Protein AF-A0A0P9EX36-F1 (afdb_monomer)

Secondary structure (DSSP, 8-state):
-HHHHHHHHHHHHHHTT-HHHHHHHHHHHHHHHHHTT-HHHHHHHHHHHHHHHHHTT-HHHHHHHHHHHHHHHHHHT-HHHHHHHHHHHHHHHTTT-HHHHHHHHHHHHHHHHHHT-PPPHHHHHHHHHHHHHHHHHTTT-HHHHHHHHHHS-HHHHHHHTT---PPPSSPPPP-PPPP-GGG--HHHHHHHHHH-GGGGSEEETTTTEEHHHHHHHHHSSS---SHHHHHHHH-TT-STTTTTTTHHHHHHHHHHHHTS-GGG-BSSSTT-BSS--

Solvent-accessible surface area (backbone atoms only — not comparable to full-atom values): 14692 Å² total; per-residue (Å²): 110,70,38,63,50,26,40,56,50,12,54,50,30,39,78,72,69,38,52,69,60,13,48,54,32,26,53,52,17,32,52,50,23,57,76,70,65,37,54,70,56,32,23,48,36,28,42,52,50,16,50,54,23,43,80,67,66,39,34,72,60,14,41,55,26,23,50,52,18,39,54,42,20,62,74,75,63,39,64,70,58,35,28,54,33,29,46,54,38,17,63,40,32,37,90,84,34,29,62,58,17,26,17,29,41,20,32,20,51,46,50,26,61,76,69,72,50,77,78,54,81,91,46,45,63,63,50,52,53,48,51,52,51,42,43,66,64,24,79,80,49,28,67,65,26,19,54,47,18,45,71,48,60,65,61,56,60,39,32,80,74,74,43,71,73,74,75,67,94,63,73,77,79,82,82,76,75,78,83,50,73,75,77,48,54,71,68,57,46,52,55,42,35,74,75,36,62,37,45,74,39,73,52,27,76,78,54,43,33,24,43,30,52,53,53,48,42,40,71,38,102,69,57,38,82,27,53,51,45,41,24,74,73,60,42,41,51,69,34,96,64,60,23,78,80,27,48,64,63,52,32,47,53,53,8,64,76,66,77,54,50,55,56,72,30,23,41,75,52,92,94,34,45,76,43,83,131

Organism: NCBI:txid186479

Nearest PDB structures (foldseek):
  7ep7-assembly1_A  TM=5.500E-01  e=2.239E-02  Mus musculus
  3sf4-assembly3_C  TM=5.445E-01  e=2.337E-02  Homo sapiens
  3ro2-assembly1_A  TM=4.486E-01  e=1.970E-02  Mus musculus
  4a1s-assembly1_B  TM=4.236E-01  e=3.733E-02  Drosophila melanogaster
  5a7d-assembly2_E  TM=4.382E-01  e=5.030E-02  Drosophila melanogaster

Mean predicted aligned error: 12.76 Å

Radius of gyration: 25.12 Å; Cα contacts (8 Å, |Δi|>4): 384; chains: 1; bounding box: 57×43×67 Å

pLDDT: mean 90.42, std 8.79, range [54.69, 97.81]

InterPro domains:
  IPR007419 BFD-like [2Fe-2S]-binding domain [PF04324] (202-256)
  IPR011990 Tetratricopeptide-like helical domain superfamily [G3DSA:1.25.40.10] (1-123)
  IPR011990 Tetratricopeptide-like helical domain superfamily [SSF48452] (2-117)
  IPR041854 BFD-like [2Fe-2S]-binding domain superfamily [G3DSA:1.10.10.1100] (191-265)
  IPR052745 Glycerol 3-phosphate Oxidase/Oxidoreductase [PTHR42720] (156-263)

Sequence (277 aa):
GAAYALDTLGMAAHKLGRRAQAREQLDEGLRLLRALGDQMGVALLLTDLATVAVDGGEWVRARQQFWEAIAVSTQVGDRRRIAFCLEGLARALLPEQCDAAAQLLGAAEALREAIGAPLPPSEQAAYAASVVQVRAGCAGKFDANWARGRAAPLRELLATQGLALVPRSTPLPGRTSAPRVATADADAIATLLARDPGYGQIVCQCSQV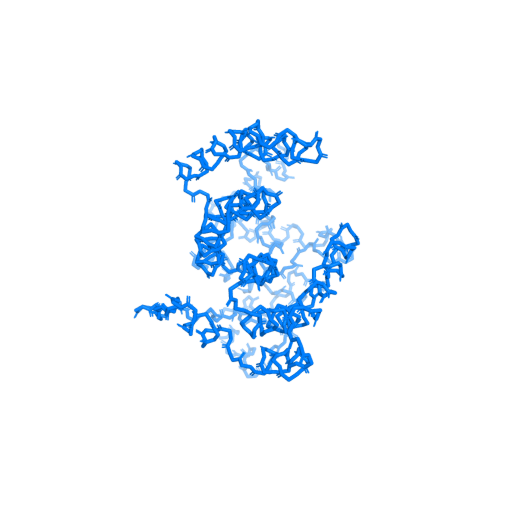SAGEVRAAMHGPVPARTLDALKRRLWTMAGPCQGSLCVAPLAQLLAEASGGSIAQVRKHVAGSEIIAG

Structure (mmCIF, N/CA/C/O backbone):
data_AF-A0A0P9EX36-F1
#
_entry.id   AF-A0A0P9EX36-F1
#
loop_
_atom_site.group_PDB
_atom_site.id
_atom_site.type_symbol
_atom_site.label_atom_id
_atom_site.label_alt_id
_atom_site.label_comp_id
_atom_site.label_asym_id
_atom_site.label_entity_id
_atom_site.label_seq_id
_atom_site.pdbx_PDB_ins_code
_atom_site.Cartn_x
_atom_site.Cartn_y
_atom_site.Cartn_z
_atom_site.occupancy
_atom_site.B_iso_or_equiv
_atom_site.auth_seq_id
_atom_site.auth_comp_id
_atom_site.auth_asym_id
_atom_site.auth_atom_id
_atom_site.pdbx_PDB_model_num
ATOM 1 N N . GLY A 1 1 ? 8.184 13.719 9.807 1.00 76.88 1 GLY A N 1
ATOM 2 C CA . GLY A 1 1 ? 8.294 15.084 9.257 1.00 76.88 1 GLY A CA 1
ATOM 3 C C . GLY A 1 1 ? 9.483 15.199 8.326 1.00 76.88 1 GLY A C 1
ATOM 4 O O . GLY A 1 1 ? 9.288 15.141 7.124 1.00 76.88 1 GLY A O 1
ATOM 5 N N . ALA A 1 2 ? 10.703 15.281 8.871 1.00 87.81 2 ALA A N 1
ATOM 6 C CA . A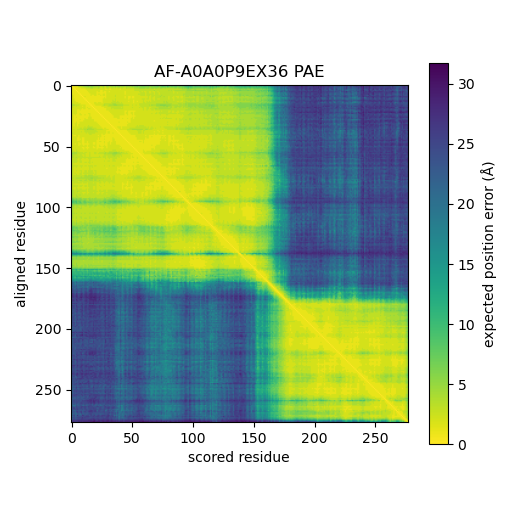LA A 1 2 ? 11.932 15.489 8.093 1.00 87.81 2 ALA A CA 1
ATOM 7 C C . ALA A 1 2 ? 12.155 14.473 6.953 1.00 87.81 2 ALA A C 1
ATOM 9 O O . ALA A 1 2 ? 12.437 14.878 5.833 1.00 87.81 2 ALA A O 1
ATOM 10 N N . ALA A 1 3 ? 11.949 13.174 7.194 1.00 92.06 3 ALA A N 1
ATOM 11 C CA . ALA A 1 3 ? 12.156 12.153 6.161 1.00 92.06 3 ALA A CA 1
ATOM 12 C C . ALA A 1 3 ? 11.214 12.280 4.945 1.00 92.06 3 ALA A C 1
ATOM 14 O O . ALA A 1 3 ? 11.650 12.123 3.814 1.00 92.06 3 ALA A O 1
ATOM 15 N N . TYR A 1 4 ? 9.944 12.637 5.160 1.00 90.94 4 TYR A N 1
ATOM 16 C CA . TYR A 1 4 ? 8.987 12.878 4.069 1.00 90.94 4 TYR A CA 1
ATOM 17 C C . TYR A 1 4 ? 9.258 14.205 3.334 1.00 90.94 4 TYR A C 1
ATOM 19 O O . TYR A 1 4 ? 8.928 14.357 2.160 1.00 90.94 4 TYR A O 1
ATOM 27 N N . ALA A 1 5 ? 9.885 15.176 4.004 1.00 94.56 5 ALA A N 1
ATOM 28 C CA . ALA A 1 5 ? 10.369 16.382 3.335 1.00 94.56 5 ALA A CA 1
ATOM 29 C C . ALA A 1 5 ? 11.567 16.065 2.425 1.00 94.56 5 ALA A C 1
ATOM 31 O O . ALA A 1 5 ? 11.632 16.567 1.305 1.00 94.56 5 ALA A O 1
ATOM 32 N N . LEU A 1 6 ? 12.479 15.200 2.881 1.00 96.25 6 LEU A N 1
ATOM 33 C CA . LEU A 1 6 ? 13.596 14.701 2.078 1.00 96.25 6 LEU A CA 1
ATOM 34 C C . LEU A 1 6 ? 13.123 13.913 0.856 1.00 96.25 6 LEU A C 1
ATOM 36 O O . LEU A 1 6 ? 13.681 14.103 -0.217 1.00 96.25 6 LEU A O 1
ATOM 40 N N . ASP A 1 7 ? 12.064 13.114 1.000 1.00 95.81 7 ASP A N 1
ATOM 41 C CA . ASP A 1 7 ? 11.392 12.451 -0.122 1.00 95.81 7 ASP A CA 1
ATOM 42 C C . ASP A 1 7 ? 10.949 13.451 -1.200 1.00 95.81 7 ASP A C 1
ATOM 44 O O . ASP A 1 7 ? 11.387 13.417 -2.351 1.00 95.81 7 ASP A O 1
ATOM 48 N N . THR A 1 8 ? 10.151 14.436 -0.780 1.00 95.62 8 THR A N 1
ATOM 49 C CA . THR A 1 8 ? 9.609 15.461 -1.679 1.00 95.62 8 THR A CA 1
ATOM 50 C C . THR A 1 8 ? 10.725 16.242 -2.382 1.00 95.62 8 THR A C 1
ATOM 52 O O . THR A 1 8 ? 10.658 16.481 -3.589 1.00 95.62 8 THR A O 1
ATOM 55 N N . LEU A 1 9 ? 11.772 16.628 -1.644 1.00 96.44 9 LEU A N 1
ATOM 56 C CA . LEU A 1 9 ? 12.933 17.324 -2.202 1.00 96.44 9 LEU A CA 1
ATOM 57 C C . LEU A 1 9 ? 13.724 16.436 -3.165 1.00 96.44 9 LEU A C 1
ATOM 59 O O . LEU A 1 9 ? 14.104 16.907 -4.238 1.00 96.44 9 LEU A O 1
ATOM 63 N N . GLY A 1 10 ? 13.916 15.164 -2.817 1.00 96.88 10 GLY A N 1
ATOM 64 C CA . GLY A 1 10 ? 14.614 14.190 -3.643 1.00 96.88 10 GLY A CA 1
ATOM 65 C C . GLY A 1 10 ? 13.917 13.987 -4.982 1.00 96.88 10 GLY A C 1
ATOM 66 O O . GLY A 1 10 ? 14.542 14.095 -6.039 1.00 96.88 10 GLY A O 1
ATOM 67 N N . MET A 1 11 ? 12.598 13.806 -4.967 1.00 95.69 11 MET A N 1
ATOM 68 C CA . MET A 1 11 ? 11.817 13.652 -6.193 1.00 95.69 11 MET A CA 1
ATOM 69 C C . MET A 1 11 ? 11.751 14.937 -7.023 1.00 95.69 11 MET A C 1
ATOM 71 O O . MET A 1 11 ? 11.817 14.874 -8.254 1.00 95.69 11 MET A O 1
ATOM 75 N N . ALA A 1 12 ? 11.721 16.113 -6.391 1.00 96.25 12 ALA A N 1
ATOM 76 C CA . ALA A 1 12 ? 11.858 17.381 -7.104 1.00 96.25 12 ALA A CA 1
ATOM 77 C C . ALA A 1 12 ? 13.239 17.512 -7.775 1.00 96.25 12 ALA A C 1
ATOM 79 O O . ALA A 1 12 ? 13.326 17.871 -8.952 1.00 96.25 12 ALA A O 1
ATOM 80 N N . ALA A 1 13 ? 14.319 17.165 -7.069 1.00 96.00 13 ALA A N 1
ATOM 81 C CA . ALA A 1 13 ? 15.673 17.150 -7.617 1.00 96.00 13 ALA A CA 1
ATOM 82 C C . ALA A 1 13 ? 15.791 16.172 -8.799 1.00 96.00 13 ALA A C 1
ATOM 84 O O . ALA A 1 13 ? 16.391 16.517 -9.820 1.00 96.00 13 ALA A O 1
ATOM 85 N N . HIS A 1 14 ? 15.156 14.998 -8.710 1.00 95.94 14 HIS A N 1
ATOM 86 C CA . HIS A 1 14 ? 15.103 14.018 -9.798 1.00 95.94 14 HIS A CA 1
ATOM 87 C C . HIS A 1 14 ? 14.427 14.583 -11.049 1.00 95.94 14 HIS A C 1
ATOM 89 O O . HIS A 1 14 ? 14.994 14.522 -12.140 1.00 95.94 14 HIS A O 1
ATOM 95 N N . LYS A 1 15 ? 13.258 15.219 -10.899 1.00 91.12 15 LYS A N 1
ATOM 96 C CA . LYS A 1 15 ? 12.548 15.865 -12.019 1.00 91.12 15 LYS A CA 1
ATOM 97 C C . LYS A 1 15 ? 13.357 16.992 -12.670 1.00 91.12 15 LYS A C 1
ATOM 99 O O . LYS A 1 15 ? 13.200 17.232 -13.861 1.00 91.12 15 LYS A O 1
ATOM 104 N N . LEU A 1 16 ? 14.248 17.638 -11.918 1.00 94.81 16 LEU A N 1
ATOM 105 C CA . LEU A 1 16 ? 15.196 18.641 -12.419 1.00 94.81 16 LEU A CA 1
ATOM 106 C C . LEU A 1 16 ? 16.484 18.033 -13.010 1.00 94.81 16 LEU A C 1
ATOM 108 O O . LEU A 1 16 ? 17.419 18.768 -13.326 1.00 94.81 16 LEU A O 1
ATOM 112 N N . GLY A 1 17 ? 16.576 16.705 -13.127 1.00 93.31 17 GLY A N 1
ATOM 113 C CA . GLY A 1 17 ? 17.743 15.991 -13.654 1.00 93.31 17 GLY A CA 1
ATOM 114 C C . GLY A 1 17 ? 18.911 15.861 -12.670 1.00 93.31 17 GLY A C 1
ATOM 115 O O . GLY A 1 17 ? 19.951 15.296 -13.013 1.00 93.31 17 GLY A O 1
ATOM 116 N N . ARG A 1 18 ? 18.759 16.326 -11.425 1.00 96.38 18 ARG A N 1
ATOM 117 C CA . ARG A 1 18 ? 19.794 16.296 -10.378 1.00 96.38 18 ARG A CA 1
ATOM 118 C C . ARG A 1 18 ? 19.793 14.950 -9.648 1.00 96.38 18 ARG A C 1
ATOM 120 O O . ARG A 1 18 ? 19.579 14.883 -8.440 1.00 96.38 18 ARG A O 1
ATOM 127 N N . ARG A 1 19 ? 20.042 13.861 -10.383 1.00 93.94 19 ARG A N 1
ATOM 128 C CA . ARG A 1 19 ? 19.938 12.476 -9.871 1.00 93.94 19 ARG A CA 1
ATOM 129 C C . ARG A 1 19 ? 20.810 12.197 -8.642 1.00 93.94 19 ARG A C 1
ATOM 131 O O . ARG A 1 19 ? 20.367 11.513 -7.728 1.00 93.94 19 ARG A O 1
ATOM 138 N N . ALA A 1 20 ? 22.035 12.727 -8.602 1.00 94.50 20 ALA A N 1
ATOM 139 C CA . ALA A 1 20 ? 22.940 12.516 -7.468 1.00 94.50 20 ALA A CA 1
ATOM 140 C C . ALA A 1 20 ? 22.381 13.128 -6.173 1.00 94.50 20 ALA A C 1
ATOM 142 O O . ALA A 1 20 ? 22.334 12.450 -5.150 1.00 94.50 20 ALA A O 1
ATOM 143 N N . GLN A 1 21 ? 21.885 14.366 -6.262 1.00 95.88 21 GLN A N 1
ATOM 144 C CA . GLN A 1 21 ? 21.229 15.059 -5.154 1.00 95.88 21 GLN A CA 1
ATOM 145 C C . GLN A 1 21 ? 19.947 14.334 -4.726 1.00 95.88 21 GLN A C 1
ATOM 147 O O . GLN A 1 21 ? 19.725 14.140 -3.535 1.00 95.88 21 GLN A O 1
ATOM 152 N N . ALA A 1 22 ? 19.131 13.897 -5.693 1.00 97.19 22 ALA A N 1
ATOM 153 C CA . ALA A 1 22 ? 17.918 13.132 -5.419 1.00 97.19 22 ALA A CA 1
ATOM 154 C C . ALA A 1 22 ? 18.225 11.881 -4.592 1.00 97.19 22 ALA A C 1
ATOM 156 O O . ALA A 1 22 ? 17.622 11.653 -3.549 1.00 97.19 22 ALA A O 1
ATOM 157 N N . ARG A 1 23 ? 19.219 11.104 -5.027 1.00 96.06 23 ARG A N 1
ATOM 158 C CA . ARG A 1 23 ? 19.642 9.885 -4.343 1.00 96.06 23 ARG A CA 1
ATOM 159 C C . ARG A 1 23 ? 20.122 10.149 -2.919 1.00 96.06 23 ARG A C 1
ATOM 161 O O . ARG A 1 23 ? 19.701 9.440 -2.019 1.00 96.06 23 ARG A O 1
ATOM 168 N N . GLU A 1 24 ? 20.960 11.160 -2.712 1.00 96.69 24 GLU A N 1
ATOM 169 C CA . GLU A 1 24 ? 21.455 11.519 -1.378 1.00 96.69 24 GLU A CA 1
ATOM 170 C C . GLU A 1 24 ? 20.305 11.864 -0.419 1.00 96.69 24 GLU A C 1
ATOM 172 O O . GLU A 1 24 ? 20.237 11.336 0.691 1.00 96.69 24 GLU A O 1
ATOM 177 N N . GLN A 1 25 ? 19.359 12.692 -0.871 1.00 97.56 25 GLN A N 1
ATOM 178 C CA . GLN A 1 25 ? 18.196 13.089 -0.074 1.00 97.56 25 GLN A CA 1
ATOM 179 C C . GLN A 1 25 ? 17.288 11.896 0.247 1.00 97.56 25 GLN A C 1
ATOM 181 O O . GLN A 1 25 ? 16.851 11.737 1.389 1.00 97.56 25 GLN A O 1
ATOM 186 N N . LEU A 1 26 ? 17.035 11.030 -0.735 1.00 97.31 26 LEU A N 1
ATOM 187 C CA . LEU A 1 26 ? 16.207 9.841 -0.553 1.00 97.31 26 LEU A CA 1
ATOM 188 C C . LEU A 1 26 ? 16.886 8.790 0.346 1.00 97.31 26 LEU A C 1
ATOM 190 O O . LEU A 1 26 ? 16.219 8.214 1.203 1.00 97.31 26 LEU A O 1
ATOM 194 N N . ASP A 1 27 ? 18.200 8.569 0.214 1.00 96.88 27 ASP A N 1
ATOM 195 C CA . ASP A 1 27 ? 18.970 7.655 1.073 1.00 96.88 27 ASP A CA 1
ATOM 196 C C . ASP A 1 27 ? 19.002 8.158 2.535 1.00 96.88 27 ASP A C 1
ATOM 198 O O . ASP A 1 27 ? 18.864 7.365 3.473 1.00 96.88 27 ASP A O 1
ATOM 202 N N . GLU A 1 28 ? 19.115 9.476 2.750 1.00 97.06 28 GLU A N 1
ATOM 203 C CA . GLU A 1 28 ? 18.975 10.104 4.073 1.00 97.06 28 GLU A CA 1
ATOM 204 C C . GLU A 1 28 ? 17.579 9.864 4.664 1.00 97.06 28 GLU A C 1
ATOM 206 O O . GLU A 1 28 ? 17.446 9.382 5.794 1.00 97.06 28 GLU A O 1
ATOM 211 N N . GLY A 1 29 ? 16.526 10.137 3.885 1.00 97.31 29 GLY A N 1
ATOM 212 C CA . GLY A 1 29 ? 15.139 9.919 4.300 1.00 97.31 29 GLY A CA 1
ATOM 213 C C . GLY A 1 29 ? 14.855 8.455 4.644 1.00 97.31 29 GLY A C 1
ATOM 214 O O . GLY A 1 29 ? 14.255 8.164 5.684 1.00 97.31 29 GLY A O 1
ATOM 215 N N . LEU A 1 30 ? 15.355 7.526 3.824 1.00 97.12 30 LEU A N 1
ATOM 216 C CA . LEU A 1 30 ? 15.244 6.087 4.047 1.00 97.12 30 LEU A CA 1
ATOM 217 C C . LEU A 1 30 ? 15.910 5.668 5.362 1.00 97.12 30 LEU A C 1
ATOM 219 O O . LEU A 1 30 ? 15.330 4.892 6.128 1.00 97.12 30 LEU A O 1
ATOM 223 N N . ARG A 1 31 ? 17.105 6.193 5.660 1.00 96.94 31 ARG A N 1
ATOM 224 C CA . ARG A 1 31 ? 17.819 5.890 6.909 1.00 96.94 31 ARG A CA 1
ATOM 225 C C . ARG A 1 31 ? 17.028 6.340 8.134 1.00 96.94 31 ARG A C 1
ATOM 227 O O . ARG A 1 31 ? 16.916 5.582 9.097 1.00 96.94 31 ARG A O 1
ATOM 234 N N . LEU A 1 32 ? 16.436 7.534 8.077 1.00 95.81 32 LEU A N 1
ATOM 235 C CA . LEU A 1 32 ? 15.597 8.064 9.152 1.00 95.81 32 LEU A CA 1
ATOM 236 C C . LEU A 1 32 ? 14.337 7.215 9.369 1.00 95.81 32 LEU A C 1
ATOM 238 O O . LEU A 1 32 ? 14.012 6.892 10.509 1.00 95.81 32 LEU A O 1
ATOM 242 N N . LEU A 1 33 ? 13.638 6.813 8.303 1.00 93.56 33 LEU A N 1
ATOM 243 C CA . LEU A 1 33 ? 12.419 6.002 8.440 1.00 93.56 33 LEU A CA 1
ATOM 244 C C . LEU A 1 33 ? 12.715 4.583 8.926 1.00 93.56 33 LEU A C 1
ATOM 246 O O . LEU A 1 33 ? 11.960 4.068 9.751 1.00 93.56 33 LEU A O 1
ATOM 250 N N . ARG A 1 34 ? 13.845 3.987 8.517 1.00 91.94 34 ARG A N 1
ATOM 251 C CA . ARG A 1 34 ? 14.322 2.719 9.094 1.00 91.94 34 ARG A CA 1
ATOM 252 C C . ARG A 1 34 ? 14.592 2.850 10.594 1.00 91.94 34 ARG A C 1
ATOM 254 O O . ARG A 1 34 ? 14.137 2.000 11.352 1.00 91.94 34 ARG A O 1
ATOM 261 N N . ALA A 1 35 ? 15.266 3.917 11.031 1.00 93.00 35 ALA A N 1
ATOM 262 C CA . ALA A 1 35 ? 15.542 4.159 12.451 1.00 93.00 35 ALA A CA 1
ATOM 263 C C . ALA A 1 35 ? 14.264 4.369 13.286 1.00 93.00 35 ALA A C 1
ATOM 265 O O . ALA A 1 35 ? 14.216 3.989 14.452 1.00 93.00 35 ALA A O 1
ATOM 266 N N . LEU A 1 36 ? 13.219 4.939 12.681 1.00 91.69 36 LEU A N 1
ATOM 267 C CA . LEU A 1 36 ? 11.910 5.142 13.309 1.00 91.69 36 LEU A CA 1
ATOM 268 C C . LEU A 1 36 ? 10.994 3.908 13.243 1.00 91.69 36 LEU A C 1
ATOM 270 O O . LEU A 1 36 ? 9.915 3.923 13.832 1.00 91.69 36 LEU A O 1
ATOM 274 N N . GLY A 1 37 ? 11.383 2.860 12.511 1.00 89.06 37 GLY A N 1
ATOM 275 C CA . GLY A 1 37 ? 10.544 1.685 12.277 1.00 89.06 37 GLY A CA 1
ATOM 276 C C . GLY A 1 37 ? 9.315 1.946 11.392 1.00 89.06 37 GLY A C 1
ATOM 277 O O . GLY A 1 37 ? 8.407 1.115 11.366 1.00 89.06 37 GLY A O 1
ATOM 278 N N . ASP A 1 38 ? 9.269 3.062 10.655 1.00 91.81 38 ASP A N 1
ATOM 279 C CA . ASP A 1 38 ? 8.156 3.409 9.763 1.00 91.81 38 ASP A CA 1
ATOM 280 C C . ASP A 1 38 ? 8.247 2.612 8.454 1.00 91.81 38 ASP A C 1
ATOM 282 O O . ASP A 1 38 ? 8.817 3.052 7.456 1.00 91.81 38 ASP A O 1
ATOM 286 N N . GLN A 1 39 ? 7.667 1.414 8.464 1.00 93.00 39 GLN A N 1
ATOM 287 C CA . GLN A 1 39 ? 7.683 0.503 7.317 1.00 93.00 39 GLN A CA 1
ATOM 288 C C . GLN A 1 39 ? 6.955 1.070 6.086 1.00 93.00 39 GLN A C 1
ATOM 290 O O . GLN A 1 39 ? 7.359 0.803 4.956 1.00 93.00 39 GLN A O 1
ATOM 295 N N . MET A 1 40 ? 5.906 1.877 6.283 1.00 92.81 40 MET A N 1
ATOM 296 C CA . MET A 1 40 ? 5.181 2.500 5.170 1.00 92.81 40 MET A CA 1
ATOM 297 C C . MET A 1 40 ? 6.073 3.522 4.458 1.00 92.81 40 MET A C 1
ATOM 299 O O . MET A 1 40 ? 6.180 3.518 3.231 1.00 92.81 40 MET A O 1
ATOM 303 N N . GLY A 1 41 ? 6.755 4.357 5.242 1.00 93.44 41 GLY A N 1
ATOM 304 C CA . GLY A 1 41 ? 7.728 5.320 4.748 1.00 93.44 41 GLY A CA 1
ATOM 305 C C . GLY A 1 41 ? 8.945 4.664 4.090 1.00 93.44 41 GLY A C 1
ATOM 306 O O . GLY A 1 41 ? 9.395 5.110 3.038 1.00 93.44 41 GLY A O 1
ATOM 307 N N . VAL A 1 42 ? 9.453 3.566 4.658 1.00 95.31 42 VAL A N 1
ATOM 308 C CA . VAL A 1 42 ? 10.552 2.784 4.063 1.00 95.31 42 VAL A CA 1
ATOM 309 C C . VAL A 1 42 ? 10.177 2.272 2.672 1.00 95.31 42 VAL A C 1
ATOM 311 O O . VAL A 1 42 ? 10.950 2.442 1.731 1.00 95.31 42 VAL A O 1
ATOM 314 N N . ALA A 1 43 ? 8.983 1.693 2.516 1.00 95.88 43 ALA A N 1
ATOM 315 C CA . ALA A 1 43 ? 8.522 1.214 1.217 1.00 95.88 43 ALA A CA 1
ATOM 316 C C . ALA A 1 43 ? 8.400 2.350 0.188 1.00 95.88 43 ALA A C 1
ATOM 318 O O . ALA A 1 43 ? 8.711 2.141 -0.986 1.00 95.88 43 ALA A O 1
ATOM 319 N N . LEU A 1 44 ? 7.978 3.545 0.620 1.00 95.94 44 LEU A N 1
ATOM 320 C CA . LEU A 1 44 ? 7.932 4.742 -0.221 1.00 95.94 44 LEU A CA 1
ATOM 321 C C . LEU A 1 44 ? 9.312 5.112 -0.758 1.00 95.94 44 LEU A C 1
ATOM 323 O O . LEU A 1 44 ? 9.513 5.017 -1.966 1.00 95.94 44 LEU A O 1
ATOM 327 N N . LEU A 1 45 ? 10.286 5.391 0.113 1.00 97.00 45 LEU A N 1
ATOM 328 C CA . LEU A 1 45 ? 11.607 5.809 -0.364 1.00 97.00 45 LEU A CA 1
ATOM 329 C C . LEU A 1 45 ? 12.323 4.752 -1.199 1.00 97.00 45 LEU A C 1
ATOM 331 O O . LEU A 1 45 ? 13.044 5.103 -2.128 1.00 97.00 45 LEU A O 1
ATOM 335 N N . LEU A 1 46 ? 12.137 3.466 -0.899 1.00 97.81 46 LEU A N 1
ATOM 336 C CA . LEU A 1 46 ? 12.698 2.401 -1.732 1.00 97.81 46 LEU A CA 1
ATOM 337 C C . LEU A 1 46 ? 12.126 2.434 -3.154 1.00 97.81 46 LEU A C 1
ATOM 339 O O . LEU A 1 46 ? 12.868 2.246 -4.116 1.00 97.81 46 LEU A O 1
ATOM 343 N N . THR A 1 47 ? 10.829 2.714 -3.288 1.00 96.88 47 THR A N 1
ATOM 344 C CA . THR A 1 47 ? 10.148 2.841 -4.584 1.00 96.88 47 THR A CA 1
ATOM 345 C C . THR A 1 47 ? 10.684 4.033 -5.384 1.00 96.88 47 THR A C 1
ATOM 347 O O . THR A 1 47 ? 10.948 3.923 -6.586 1.00 96.88 47 THR A O 1
ATOM 350 N N . ASP A 1 48 ? 10.883 5.168 -4.718 1.00 96.31 48 ASP A N 1
ATOM 351 C CA . ASP A 1 48 ? 11.365 6.396 -5.349 1.00 96.31 48 ASP A CA 1
ATOM 352 C C . ASP A 1 48 ? 12.846 6.298 -5.731 1.00 96.31 48 ASP A C 1
ATOM 354 O O . ASP A 1 48 ? 13.216 6.606 -6.865 1.00 96.31 48 ASP A O 1
ATOM 358 N N . LEU A 1 49 ? 13.687 5.738 -4.856 1.00 97.56 49 LEU A N 1
ATOM 359 C CA . LEU A 1 49 ? 15.078 5.407 -5.179 1.00 97.56 49 LEU A CA 1
ATOM 360 C C . LEU A 1 49 ? 15.180 4.460 -6.378 1.00 97.56 49 LEU A C 1
ATOM 362 O O . LEU A 1 49 ? 16.004 4.688 -7.264 1.00 97.56 49 LEU A O 1
ATOM 366 N N . ALA A 1 50 ? 14.328 3.432 -6.431 1.00 96.62 50 ALA A N 1
ATOM 367 C CA . ALA A 1 50 ? 14.292 2.502 -7.552 1.00 96.62 50 ALA A CA 1
ATOM 368 C C . ALA A 1 50 ? 13.907 3.208 -8.860 1.00 96.62 50 ALA A C 1
ATOM 370 O O . ALA A 1 50 ? 14.497 2.944 -9.907 1.00 96.62 50 ALA A O 1
ATOM 371 N N . THR A 1 51 ? 12.968 4.153 -8.801 1.00 94.56 51 THR A N 1
ATOM 372 C CA . THR A 1 51 ? 12.571 4.975 -9.953 1.00 94.56 51 THR A CA 1
ATOM 373 C C . THR A 1 51 ? 13.725 5.853 -10.442 1.00 94.56 51 THR A C 1
ATOM 375 O O . THR A 1 51 ? 14.005 5.888 -11.642 1.00 94.56 51 THR A O 1
ATOM 378 N N . VAL A 1 52 ? 14.452 6.502 -9.526 1.00 95.88 52 VAL A N 1
ATOM 379 C CA . VAL A 1 52 ? 15.667 7.270 -9.855 1.00 95.88 52 VAL A CA 1
ATOM 380 C C . VAL A 1 52 ? 16.727 6.369 -10.496 1.00 95.88 52 VAL A C 1
ATOM 382 O O . VAL A 1 52 ? 17.352 6.764 -11.482 1.00 95.88 52 VAL A O 1
ATOM 385 N N . ALA A 1 53 ? 16.905 5.150 -9.977 1.00 95.31 53 ALA A N 1
ATOM 386 C CA . ALA A 1 53 ? 17.848 4.168 -10.502 1.00 95.31 53 ALA A CA 1
ATOM 387 C C . ALA A 1 53 ? 17.472 3.696 -11.920 1.00 95.31 53 ALA A C 1
ATOM 389 O O . ALA A 1 53 ? 18.343 3.660 -12.789 1.00 95.31 53 ALA A O 1
ATOM 390 N N . VAL A 1 54 ? 16.190 3.414 -12.194 1.00 93.06 54 VAL A N 1
ATOM 391 C CA . VAL A 1 54 ? 15.683 3.098 -13.549 1.00 93.06 54 VAL A CA 1
ATOM 392 C C . VAL A 1 54 ? 16.010 4.223 -14.520 1.00 93.06 54 VAL A C 1
ATOM 394 O O . VAL A 1 54 ? 16.585 3.985 -15.579 1.00 93.06 54 VAL A O 1
ATOM 397 N N . ASP A 1 55 ? 15.692 5.461 -14.149 1.00 90.75 55 ASP A N 1
ATOM 398 C CA . ASP A 1 55 ? 15.916 6.619 -15.013 1.00 90.75 55 ASP A CA 1
ATOM 399 C C . ASP A 1 55 ? 17.411 6.964 -15.164 1.00 90.75 55 ASP A C 1
ATOM 401 O O . ASP A 1 55 ? 17.772 7.769 -16.026 1.00 90.75 55 ASP A O 1
ATOM 405 N N . GLY A 1 56 ? 18.280 6.397 -14.321 1.00 91.19 56 GLY A N 1
ATOM 406 C CA . GLY A 1 56 ? 19.741 6.459 -14.417 1.00 91.19 56 GLY A CA 1
ATOM 407 C C . GLY A 1 56 ? 20.382 5.259 -15.126 1.00 91.19 56 GLY A C 1
ATOM 408 O O . GLY A 1 56 ? 21.594 5.263 -15.318 1.00 91.19 56 GLY A O 1
ATOM 409 N N . GLY A 1 57 ? 19.603 4.242 -15.511 1.00 90.94 57 GLY A N 1
ATOM 410 C CA . GLY A 1 57 ? 20.108 2.997 -16.101 1.00 90.94 57 GLY A CA 1
ATOM 411 C C . GLY A 1 57 ? 20.782 2.044 -15.103 1.00 90.94 57 GLY A C 1
ATOM 412 O O . GLY A 1 57 ? 21.435 1.084 -15.506 1.00 90.94 57 GLY A O 1
ATOM 413 N N . GLU A 1 58 ? 20.627 2.271 -13.796 1.00 92.38 58 GLU A N 1
ATOM 414 C CA . GLU A 1 58 ? 21.156 1.418 -12.724 1.00 92.38 58 GLU A CA 1
ATOM 415 C C . GLU A 1 58 ? 20.241 0.188 -12.509 1.00 92.38 58 GLU A C 1
ATOM 417 O O . GLU A 1 58 ? 19.679 -0.015 -11.431 1.00 92.38 58 GLU A O 1
ATOM 422 N N . TRP A 1 59 ? 20.063 -0.649 -13.540 1.00 88.38 59 TRP A N 1
ATOM 423 C CA . TRP A 1 59 ? 19.044 -1.716 -13.584 1.00 88.38 59 TRP A CA 1
ATOM 424 C C . TRP A 1 59 ? 19.127 -2.718 -12.429 1.00 88.38 59 TRP A C 1
ATOM 426 O O . TRP A 1 59 ? 18.111 -3.091 -11.846 1.00 88.38 59 TRP A O 1
ATOM 436 N N . VAL A 1 60 ? 20.336 -3.158 -12.069 1.00 87.25 60 VAL A N 1
ATOM 437 C CA . VAL A 1 60 ? 20.552 -4.106 -10.960 1.00 87.25 60 VAL A CA 1
ATOM 438 C C . VAL A 1 60 ? 20.071 -3.506 -9.638 1.00 87.25 60 VAL A C 1
ATOM 440 O O . VAL A 1 60 ? 19.320 -4.148 -8.902 1.00 87.25 60 VAL A O 1
ATOM 443 N N . ARG A 1 61 ? 20.445 -2.250 -9.372 1.00 89.31 61 ARG A N 1
ATOM 444 C CA . ARG A 1 61 ? 20.053 -1.531 -8.159 1.00 89.31 61 ARG A CA 1
ATOM 445 C C . ARG A 1 61 ? 18.550 -1.271 -8.127 1.00 89.31 61 ARG A C 1
ATOM 447 O O . ARG A 1 61 ? 17.918 -1.543 -7.112 1.00 89.31 61 ARG A O 1
ATOM 454 N N . ALA A 1 62 ? 17.982 -0.813 -9.242 1.00 93.56 62 ALA A N 1
ATOM 455 C CA . ALA A 1 62 ? 16.549 -0.584 -9.378 1.00 93.56 62 ALA A CA 1
ATOM 456 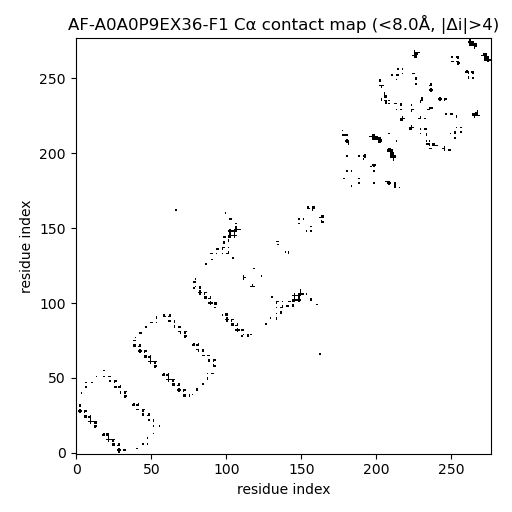C C . ALA A 1 62 ? 15.744 -1.845 -9.053 1.00 93.56 62 ALA A C 1
ATOM 458 O O . ALA A 1 62 ? 14.817 -1.794 -8.248 1.00 93.56 62 ALA A O 1
ATOM 459 N N . ARG A 1 63 ? 16.139 -2.994 -9.622 1.00 90.31 63 ARG A N 1
ATOM 460 C CA . ARG A 1 63 ? 15.517 -4.286 -9.310 1.00 90.31 63 ARG A CA 1
ATOM 461 C C . ARG A 1 63 ? 15.576 -4.569 -7.815 1.00 90.31 63 ARG A C 1
ATOM 463 O O . ARG A 1 63 ? 14.534 -4.795 -7.217 1.00 90.31 63 ARG A O 1
ATOM 470 N N . GLN A 1 64 ? 16.759 -4.507 -7.201 1.00 89.38 64 GLN A N 1
ATOM 471 C CA . GLN A 1 64 ? 16.925 -4.769 -5.766 1.00 89.38 64 GLN A CA 1
ATOM 472 C C . GLN A 1 64 ? 16.048 -3.857 -4.892 1.00 89.38 64 GLN A C 1
ATOM 474 O O . GLN A 1 64 ? 15.441 -4.321 -3.929 1.00 89.38 64 GLN A O 1
ATOM 479 N N . GLN A 1 65 ? 15.947 -2.575 -5.235 1.00 94.31 65 GLN A N 1
ATOM 480 C CA . GLN A 1 65 ? 15.151 -1.610 -4.479 1.00 94.31 65 GLN A CA 1
ATOM 481 C C . GLN A 1 65 ? 13.643 -1.828 -4.664 1.00 94.31 65 GLN A C 1
ATOM 483 O O . GLN A 1 65 ? 12.914 -1.824 -3.672 1.00 94.31 65 GLN A O 1
ATOM 488 N N . PHE A 1 66 ? 13.166 -2.112 -5.884 1.00 94.06 66 PHE A N 1
ATOM 489 C CA . PHE A 1 66 ? 11.771 -2.522 -6.098 1.00 94.06 66 PHE A CA 1
ATOM 490 C C . PHE A 1 66 ? 11.447 -3.826 -5.369 1.00 94.06 66 PHE A C 1
ATOM 492 O O . PHE A 1 66 ? 10.358 -3.966 -4.812 1.00 94.06 66 PHE A O 1
ATOM 499 N N . TRP A 1 67 ? 12.394 -4.765 -5.326 1.00 87.88 67 TRP A N 1
ATOM 500 C CA . TRP A 1 67 ? 12.237 -6.016 -4.595 1.00 87.88 67 TRP A CA 1
ATOM 501 C C . TRP A 1 67 ? 12.029 -5.795 -3.103 1.00 87.88 67 TRP A C 1
ATOM 503 O O . TRP A 1 67 ? 11.084 -6.330 -2.519 1.00 87.88 67 TRP A O 1
ATOM 513 N N . GLU A 1 68 ? 12.880 -4.974 -2.496 1.00 90.75 68 GLU A N 1
ATOM 514 C CA . GLU A 1 68 ? 12.749 -4.619 -1.089 1.00 90.75 68 GLU A CA 1
ATOM 515 C C . GLU A 1 68 ? 11.438 -3.853 -0.832 1.00 90.75 68 GLU A C 1
ATOM 517 O O . GLU A 1 68 ? 10.707 -4.171 0.108 1.00 90.75 68 GLU A O 1
ATOM 522 N N . ALA A 1 69 ? 11.070 -2.919 -1.717 1.00 95.06 69 ALA A N 1
ATOM 523 C CA . ALA A 1 69 ? 9.823 -2.165 -1.615 1.00 95.06 69 ALA A CA 1
ATOM 524 C C . ALA A 1 69 ? 8.579 -3.069 -1.668 1.00 95.06 69 ALA A C 1
ATOM 526 O O . ALA A 1 69 ? 7.663 -2.885 -0.864 1.00 95.06 69 ALA A O 1
ATOM 527 N N . ILE A 1 70 ? 8.536 -4.069 -2.558 1.00 92.56 70 ILE A N 1
ATOM 528 C CA . ILE A 1 70 ? 7.434 -5.045 -2.646 1.00 92.56 70 ILE A CA 1
ATOM 529 C C . ILE A 1 70 ? 7.352 -5.881 -1.368 1.00 92.56 70 ILE A C 1
ATOM 531 O O . ILE A 1 70 ? 6.252 -6.089 -0.845 1.00 92.56 70 ILE A O 1
ATOM 535 N N . ALA A 1 71 ? 8.492 -6.338 -0.842 1.00 87.06 71 ALA A N 1
ATOM 536 C CA . ALA A 1 71 ? 8.533 -7.126 0.385 1.00 87.06 71 ALA A CA 1
ATOM 537 C C . ALA A 1 71 ? 7.965 -6.336 1.575 1.00 87.06 71 ALA A C 1
ATOM 539 O O . ALA A 1 71 ? 7.062 -6.823 2.261 1.00 87.06 71 ALA A O 1
ATOM 540 N N . VAL A 1 72 ? 8.411 -5.091 1.770 1.00 89.38 72 VAL A N 1
ATOM 541 C CA . VAL A 1 72 ? 7.913 -4.218 2.846 1.00 89.38 72 VAL A CA 1
ATOM 542 C C . VAL A 1 72 ? 6.438 -3.861 2.625 1.00 89.38 72 VAL A C 1
ATOM 544 O O . VAL A 1 72 ? 5.627 -3.996 3.541 1.00 89.38 72 VAL A O 1
ATOM 547 N N . SER A 1 73 ? 6.045 -3.505 1.396 1.00 92.88 73 SER A N 1
ATOM 548 C CA . SER A 1 73 ? 4.647 -3.191 1.047 1.00 92.88 73 SER A CA 1
ATOM 549 C C . SER A 1 73 ? 3.706 -4.368 1.309 1.00 92.88 73 SER A C 1
ATOM 551 O O . SER A 1 73 ? 2.580 -4.178 1.766 1.00 92.88 73 SER A O 1
ATOM 553 N N . THR A 1 74 ? 4.174 -5.598 1.084 1.00 88.19 74 THR A N 1
ATOM 554 C CA . THR A 1 74 ? 3.424 -6.825 1.391 1.00 88.19 74 THR A CA 1
ATOM 555 C C . THR A 1 74 ? 3.231 -7.007 2.896 1.00 88.19 74 THR A C 1
ATOM 557 O O . THR A 1 74 ? 2.151 -7.412 3.330 1.00 88.19 74 THR A O 1
ATOM 560 N N . GLN A 1 75 ? 4.239 -6.677 3.710 1.00 86.75 75 GLN A N 1
ATOM 561 C CA . GLN A 1 75 ? 4.142 -6.761 5.170 1.00 86.75 75 GLN A CA 1
ATOM 562 C C . GLN A 1 75 ? 3.126 -5.762 5.739 1.00 86.75 75 GLN A C 1
ATOM 564 O O . GLN A 1 75 ? 2.327 -6.135 6.601 1.00 86.75 75 GLN A O 1
ATOM 569 N N . VAL A 1 76 ? 3.120 -4.523 5.232 1.00 87.75 76 VAL A N 1
ATOM 570 C CA . VAL A 1 76 ? 2.207 -3.456 5.691 1.00 87.75 76 VAL A CA 1
ATOM 571 C C . VAL A 1 76 ? 0.841 -3.459 4.994 1.00 87.75 76 VAL A C 1
ATOM 573 O O . VAL A 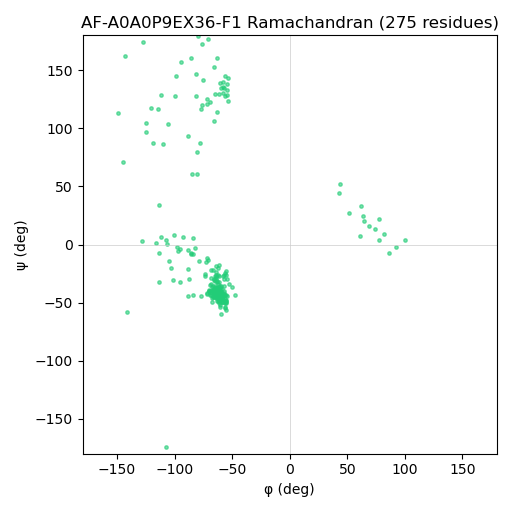1 76 ? -0.059 -2.734 5.410 1.00 87.75 76 VAL A O 1
ATOM 576 N N . GLY A 1 77 ? 0.661 -4.276 3.952 1.00 88.25 77 GLY A N 1
ATOM 577 C CA . GLY A 1 77 ? -0.589 -4.379 3.196 1.00 88.25 77 GLY A CA 1
ATOM 578 C C . GLY A 1 77 ? -0.837 -3.239 2.198 1.00 88.25 77 GLY A C 1
ATOM 579 O O . GLY A 1 77 ? -1.985 -3.018 1.808 1.00 88.25 77 GLY A O 1
ATOM 580 N N . ASP A 1 78 ? 0.202 -2.523 1.757 1.00 91.69 78 ASP A N 1
ATOM 581 C CA . ASP A 1 78 ? 0.088 -1.444 0.765 1.00 91.69 78 ASP A CA 1
ATOM 582 C C . ASP A 1 78 ? 0.007 -2.003 -0.665 1.00 91.69 78 ASP A C 1
ATOM 584 O O . ASP A 1 78 ? 0.971 -2.033 -1.431 1.00 91.69 78 ASP A O 1
ATOM 588 N N . ARG A 1 79 ? -1.191 -2.459 -1.041 1.00 93.19 79 ARG A N 1
ATOM 589 C CA . ARG A 1 79 ? -1.454 -3.040 -2.368 1.00 93.19 79 ARG A CA 1
ATOM 590 C C . ARG A 1 79 ? -1.288 -2.040 -3.516 1.00 93.19 79 ARG A C 1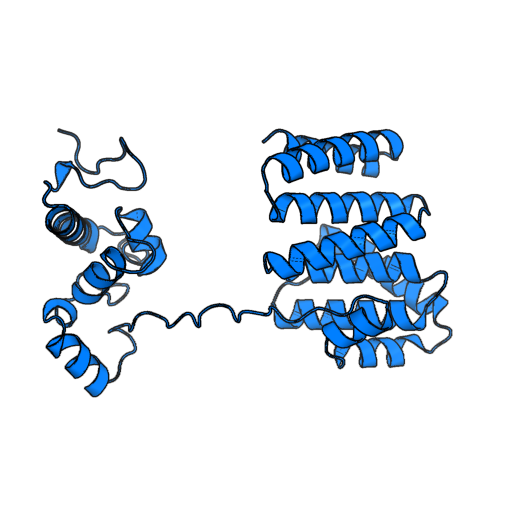
ATOM 592 O O . ARG A 1 79 ? -0.971 -2.460 -4.625 1.00 93.19 79 ARG A O 1
ATOM 599 N N . ARG A 1 80 ? -1.486 -0.738 -3.269 1.00 93.19 80 ARG A N 1
ATOM 600 C CA . ARG A 1 80 ? -1.306 0.304 -4.297 1.00 93.19 80 ARG A CA 1
ATOM 601 C C . ARG A 1 80 ? 0.166 0.455 -4.648 1.00 93.19 80 ARG A C 1
ATOM 603 O O . ARG A 1 80 ? 0.511 0.505 -5.824 1.00 93.19 80 ARG A O 1
ATOM 610 N N . ARG A 1 81 ? 1.030 0.466 -3.634 1.00 93.62 81 ARG A N 1
ATOM 611 C CA . ARG A 1 81 ? 2.477 0.538 -3.833 1.00 93.62 81 ARG A CA 1
ATOM 612 C C . ARG A 1 81 ? 3.047 -0.711 -4.482 1.00 93.62 81 ARG A C 1
ATOM 614 O O . ARG A 1 81 ? 3.918 -0.582 -5.333 1.00 93.62 81 ARG A O 1
ATOM 621 N N . ILE A 1 82 ? 2.517 -1.893 -4.157 1.00 94.00 82 ILE A N 1
ATOM 622 C CA . ILE A 1 82 ? 2.881 -3.129 -4.866 1.00 94.00 82 ILE A CA 1
ATOM 623 C C . ILE A 1 82 ? 2.628 -2.963 -6.368 1.00 94.00 82 ILE A C 1
ATOM 625 O O . ILE A 1 82 ? 3.547 -3.199 -7.141 1.00 94.00 82 ILE A O 1
ATOM 629 N N . ALA A 1 83 ? 1.443 -2.499 -6.784 1.00 94.25 83 ALA A N 1
ATOM 630 C CA . ALA A 1 83 ? 1.152 -2.279 -8.204 1.00 94.25 83 ALA A CA 1
ATOM 631 C C . ALA A 1 83 ? 2.165 -1.328 -8.863 1.00 94.25 83 ALA A C 1
ATOM 633 O O . ALA A 1 83 ? 2.736 -1.670 -9.893 1.00 94.25 83 ALA A O 1
ATOM 634 N N . PHE A 1 84 ? 2.468 -0.197 -8.222 1.00 93.88 84 PHE A N 1
ATOM 635 C CA . PHE A 1 84 ? 3.469 0.749 -8.722 1.00 93.88 84 PHE A CA 1
ATOM 636 C C . PHE A 1 84 ? 4.873 0.125 -8.843 1.00 93.88 84 PHE A C 1
ATOM 638 O O . PHE A 1 84 ? 5.569 0.314 -9.840 1.00 93.88 84 PHE A O 1
ATOM 645 N N . CYS A 1 85 ? 5.294 -0.672 -7.858 1.00 94.0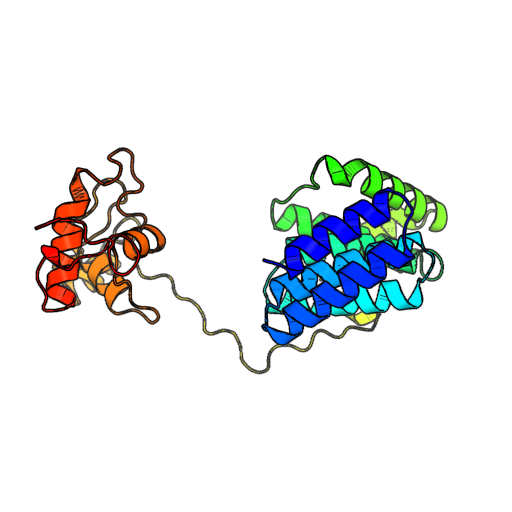6 85 CYS A N 1
ATOM 646 C CA . CYS A 1 85 ? 6.588 -1.353 -7.907 1.00 94.06 85 CYS A CA 1
ATOM 647 C C . CYS A 1 85 ? 6.659 -2.387 -9.036 1.00 94.06 85 CYS A C 1
ATOM 649 O O . CYS A 1 85 ? 7.714 -2.532 -9.642 1.00 94.06 85 CYS A O 1
ATOM 651 N N . LEU A 1 86 ? 5.565 -3.095 -9.340 1.00 94.00 86 LEU A N 1
ATOM 652 C CA . LEU A 1 86 ? 5.518 -4.040 -10.464 1.00 94.00 86 LEU A CA 1
ATOM 653 C C . LEU A 1 86 ? 5.702 -3.320 -11.805 1.00 94.00 86 LEU A C 1
ATOM 655 O O . LEU A 1 86 ? 6.431 -3.805 -12.668 1.00 94.00 86 LEU A O 1
ATOM 659 N N . GLU A 1 87 ? 5.101 -2.139 -11.956 1.00 93.56 87 GLU A N 1
ATOM 660 C CA . GLU A 1 87 ? 5.240 -1.290 -13.146 1.00 93.56 87 GLU A CA 1
ATOM 661 C C . GLU A 1 87 ? 6.686 -0.808 -13.317 1.00 93.56 87 GLU A C 1
ATOM 663 O O . GLU A 1 87 ? 7.263 -0.898 -14.404 1.00 93.56 87 GLU A O 1
ATOM 668 N N . GLY A 1 88 ? 7.305 -0.350 -12.227 1.00 92.38 88 GLY A N 1
ATOM 669 C CA . GLY A 1 88 ? 8.711 0.046 -12.209 1.00 92.38 88 GLY A CA 1
ATOM 670 C C . GLY A 1 88 ? 9.676 -1.119 -12.457 1.00 92.38 88 GLY A C 1
ATOM 671 O O . GLY A 1 88 ? 10.625 -0.988 -13.233 1.00 92.38 88 GLY A O 1
ATOM 672 N N . LEU A 1 89 ? 9.410 -2.285 -11.863 1.00 92.50 89 LEU A N 1
ATOM 673 C CA . LEU A 1 89 ? 10.218 -3.490 -12.035 1.00 92.50 89 LEU A CA 1
ATOM 674 C C . LEU A 1 89 ? 10.136 -4.027 -13.469 1.00 92.50 89 LEU A C 1
ATOM 676 O O . LEU A 1 89 ? 11.153 -4.460 -14.009 1.00 92.50 89 LEU A O 1
ATOM 680 N N . ALA A 1 90 ? 8.973 -3.927 -14.121 1.00 92.94 90 ALA A N 1
ATOM 681 C CA . ALA A 1 90 ? 8.829 -4.258 -15.536 1.00 92.94 90 ALA A CA 1
ATOM 682 C C . ALA A 1 90 ? 9.775 -3.427 -16.417 1.00 92.94 90 ALA A C 1
ATOM 684 O O . ALA A 1 90 ? 10.463 -3.978 -17.276 1.00 92.94 90 ALA A O 1
ATOM 685 N N . ARG A 1 91 ? 9.880 -2.114 -16.163 1.00 91.56 91 ARG A N 1
ATOM 686 C CA . ARG A 1 91 ? 10.840 -1.242 -16.867 1.00 91.56 91 ARG A CA 1
ATOM 687 C C . ARG A 1 91 ? 12.284 -1.670 -16.607 1.00 91.56 91 ARG A C 1
ATOM 689 O O . ARG A 1 91 ? 13.082 -1.701 -17.536 1.00 91.56 91 ARG A O 1
ATOM 696 N N . ALA A 1 92 ? 12.609 -2.014 -15.361 1.00 91.94 92 ALA A N 1
ATOM 697 C CA . ALA A 1 92 ? 13.957 -2.422 -14.973 1.00 91.94 92 ALA A CA 1
ATOM 698 C C . ALA A 1 92 ? 14.378 -3.784 -15.559 1.00 91.94 92 ALA A C 1
ATOM 700 O O . ALA A 1 92 ? 15.567 -4.017 -15.762 1.00 91.94 92 ALA A O 1
ATOM 701 N N . LEU A 1 93 ? 13.420 -4.681 -15.817 1.00 89.50 93 LEU A N 1
ATOM 702 C CA . LEU A 1 93 ? 13.662 -6.007 -16.396 1.00 89.50 93 LEU A CA 1
ATOM 703 C C . LEU A 1 93 ? 13.643 -6.023 -17.923 1.00 89.50 93 LEU A C 1
ATOM 705 O O . LEU A 1 93 ? 14.218 -6.937 -18.508 1.00 89.50 93 LEU A O 1
ATOM 709 N N . LEU A 1 94 ? 13.023 -5.032 -18.569 1.00 88.62 94 LEU A N 1
ATOM 710 C CA . LEU A 1 94 ? 12.871 -4.981 -20.024 1.00 88.62 94 LEU A CA 1
ATOM 711 C C . LEU A 1 94 ? 14.166 -5.269 -20.815 1.00 88.62 94 LEU A C 1
ATOM 713 O O . LEU A 1 94 ? 14.073 -6.033 -21.776 1.00 88.62 94 LEU A O 1
ATOM 717 N N . PRO A 1 95 ? 15.355 -4.739 -20.448 1.00 85.94 95 PRO A N 1
ATOM 718 C CA . PRO A 1 95 ? 16.578 -4.992 -21.216 1.00 85.94 95 PRO A CA 1
ATOM 719 C C . PRO A 1 95 ? 17.007 -6.466 -21.267 1.00 85.94 95 PRO A C 1
ATOM 721 O O . PRO A 1 95 ? 17.686 -6.866 -22.207 1.00 85.94 95 PRO A O 1
ATOM 724 N N . GLU A 1 96 ? 16.634 -7.266 -20.265 1.00 84.94 96 GLU A N 1
ATOM 725 C CA . GLU A 1 96 ? 17.089 -8.656 -20.109 1.00 84.94 96 GLU A CA 1
ATOM 726 C C . GLU A 1 96 ? 15.950 -9.675 -20.286 1.00 84.94 96 GLU A C 1
ATOM 728 O O . GLU A 1 96 ? 16.181 -10.800 -20.719 1.00 84.94 96 GLU A O 1
ATOM 733 N N . GLN A 1 97 ? 14.721 -9.313 -19.907 1.00 87.75 97 GLN A N 1
ATOM 734 C CA . GLN A 1 97 ? 13.605 -10.242 -19.709 1.00 87.75 97 GLN A CA 1
ATOM 735 C C . GLN A 1 97 ? 12.274 -9.604 -20.123 1.00 87.75 97 GLN A C 1
ATOM 737 O O . GLN A 1 97 ? 11.415 -9.288 -19.295 1.00 87.75 97 GLN A O 1
ATOM 742 N N . CYS A 1 98 ? 12.082 -9.422 -21.429 1.00 90.31 98 CYS A N 1
ATOM 743 C CA . CYS A 1 98 ? 10.878 -8.790 -21.968 1.00 90.31 98 CYS A CA 1
ATOM 744 C C . CYS A 1 98 ? 9.587 -9.569 -21.624 1.00 90.31 98 CYS A C 1
ATOM 746 O O . CYS A 1 98 ? 8.583 -8.959 -21.253 1.00 90.31 98 CYS A O 1
ATOM 748 N N . ASP A 1 99 ? 9.637 -10.907 -21.626 1.00 90.44 99 ASP A N 1
ATOM 749 C CA . ASP A 1 99 ? 8.507 -11.764 -21.245 1.00 90.44 99 ASP A CA 1
ATOM 750 C C . ASP A 1 99 ? 8.049 -11.494 -19.798 1.00 90.44 99 ASP A C 1
ATOM 752 O O . ASP A 1 99 ? 6.857 -11.303 -19.541 1.00 90.44 99 ASP A O 1
ATOM 756 N N . ALA A 1 100 ? 8.999 -11.411 -18.860 1.00 89.69 100 ALA A N 1
ATOM 757 C CA . ALA A 1 100 ? 8.722 -11.105 -17.457 1.00 89.69 100 ALA A CA 1
ATOM 758 C C . ALA A 1 100 ? 8.201 -9.673 -17.282 1.00 89.69 100 ALA A C 1
ATOM 760 O O . ALA A 1 100 ? 7.250 -9.449 -16.535 1.00 89.69 100 ALA A O 1
ATOM 761 N N . ALA A 1 101 ? 8.765 -8.705 -18.010 1.00 92.44 101 ALA A N 1
ATOM 762 C CA . ALA A 1 101 ? 8.299 -7.322 -17.980 1.00 92.44 101 ALA A CA 1
ATOM 763 C C . ALA A 1 101 ? 6.821 -7.203 -18.398 1.00 92.44 101 ALA A C 1
ATOM 765 O O . ALA A 1 101 ? 6.033 -6.558 -17.707 1.00 92.44 101 ALA A O 1
ATOM 766 N N . ALA A 1 102 ? 6.415 -7.873 -19.481 1.00 94.56 102 ALA A N 1
ATOM 767 C CA . ALA A 1 102 ? 5.021 -7.880 -19.924 1.00 94.56 102 ALA A CA 1
ATOM 768 C C . ALA A 1 102 ? 4.086 -8.571 -18.912 1.00 94.56 102 ALA A C 1
ATOM 770 O O . ALA A 1 102 ? 2.992 -8.070 -18.649 1.00 94.56 102 ALA A O 1
ATOM 771 N N . GLN A 1 103 ? 4.524 -9.672 -18.290 1.00 94.00 103 GLN A N 1
ATOM 772 C CA . GLN A 1 103 ? 3.763 -10.339 -17.224 1.00 94.00 103 GLN A CA 1
ATOM 773 C C . GLN A 1 103 ? 3.578 -9.439 -15.993 1.00 94.00 103 GLN A C 1
ATOM 775 O O . GLN A 1 103 ? 2.484 -9.373 -15.437 1.00 94.00 103 GLN A O 1
ATOM 780 N N . LEU A 1 104 ? 4.615 -8.708 -15.579 1.00 93.75 104 LEU A N 1
ATOM 781 C CA . LEU A 1 104 ? 4.530 -7.794 -14.438 1.00 93.75 104 LEU A CA 1
ATOM 782 C C . LEU A 1 104 ? 3.571 -6.627 -14.695 1.00 93.75 104 LEU A C 1
ATOM 784 O O . LEU A 1 104 ? 2.824 -6.259 -13.789 1.00 93.75 104 LEU A O 1
ATOM 788 N N . LEU A 1 105 ? 3.530 -6.085 -15.918 1.00 95.12 105 LEU A N 1
ATOM 789 C CA . LEU A 1 105 ? 2.552 -5.050 -16.270 1.00 95.12 105 LEU A CA 1
ATOM 790 C C . LEU A 1 105 ? 1.111 -5.583 -16.238 1.00 95.12 105 LEU A C 1
ATOM 792 O O . LEU A 1 105 ? 0.238 -4.923 -15.674 1.00 95.12 105 LEU A O 1
ATOM 796 N N . GLY A 1 106 ? 0.872 -6.793 -16.755 1.00 95.12 106 GLY A N 1
ATOM 797 C CA . GLY A 1 106 ? -0.437 -7.445 -16.650 1.00 95.12 106 GLY A CA 1
ATOM 798 C C . GLY A 1 106 ? -0.851 -7.711 -15.197 1.00 95.12 106 GLY A C 1
ATOM 799 O O . GLY A 1 106 ? -1.996 -7.472 -14.815 1.00 95.12 106 GLY A O 1
ATOM 800 N N . ALA A 1 107 ? 0.088 -8.135 -14.350 1.00 94.56 107 ALA A N 1
ATOM 801 C CA . ALA A 1 107 ? -0.167 -8.344 -12.926 1.00 94.56 107 ALA A CA 1
ATOM 802 C C . ALA A 1 107 ? -0.478 -7.033 -12.183 1.00 94.56 107 ALA A C 1
ATOM 804 O O . ALA A 1 107 ? -1.359 -7.006 -11.321 1.00 94.56 107 ALA A O 1
ATOM 805 N N . ALA A 1 108 ? 0.219 -5.942 -12.520 1.00 94.69 108 ALA A N 1
ATOM 806 C CA . ALA A 1 108 ? -0.042 -4.619 -11.960 1.00 94.69 108 ALA A CA 1
ATOM 807 C C . ALA A 1 108 ? -1.448 -4.120 -12.319 1.00 94.69 108 ALA A C 1
ATOM 809 O O . ALA A 1 108 ? -2.174 -3.652 -11.441 1.00 94.69 108 ALA A O 1
ATOM 810 N N . GLU A 1 109 ? -1.857 -4.281 -13.580 1.00 94.25 109 GLU A N 1
ATOM 811 C CA . GLU A 1 109 ? -3.195 -3.917 -14.052 1.00 94.25 109 GLU A CA 1
ATOM 812 C C . GLU A 1 109 ? -4.286 -4.697 -13.306 1.00 94.25 109 GLU A C 1
ATOM 814 O O . GLU A 1 109 ? -5.177 -4.093 -12.704 1.00 94.25 109 GLU A O 1
ATOM 819 N N . ALA A 1 110 ? -4.173 -6.028 -13.252 1.00 94.25 110 ALA A N 1
ATOM 820 C CA . ALA A 1 110 ? -5.121 -6.873 -12.528 1.00 94.25 110 ALA A CA 1
ATOM 821 C C . ALA A 1 110 ? -5.193 -6.513 -11.032 1.00 94.25 110 ALA A C 1
ATOM 823 O O . ALA A 1 110 ? -6.272 -6.495 -10.434 1.00 94.25 110 ALA A O 1
ATOM 824 N N . LEU A 1 111 ? -4.054 -6.177 -10.415 1.00 94.19 111 LEU A N 1
ATOM 825 C CA . LEU A 1 111 ? -4.017 -5.737 -9.024 1.00 94.19 111 LEU A CA 1
ATOM 826 C C . LEU A 1 111 ? -4.734 -4.396 -8.829 1.00 94.19 111 LEU A C 1
ATOM 828 O O . LEU A 1 111 ? -5.479 -4.267 -7.855 1.00 94.19 111 LEU A O 1
ATOM 832 N N . ARG A 1 112 ? -4.538 -3.421 -9.726 1.00 93.94 112 ARG A N 1
ATOM 833 C CA . ARG A 1 112 ? -5.211 -2.111 -9.671 1.00 93.94 112 ARG A CA 1
ATOM 834 C C . ARG A 1 112 ? -6.720 -2.228 -9.834 1.00 93.94 112 ARG A C 1
ATOM 836 O O . ARG A 1 112 ? -7.448 -1.605 -9.059 1.00 93.94 112 ARG A O 1
ATOM 843 N N . GLU A 1 113 ? -7.181 -3.053 -10.773 1.00 93.75 113 GLU A N 1
ATOM 844 C CA . GLU A 1 113 ? -8.604 -3.369 -10.942 1.00 93.75 113 GLU A CA 1
ATOM 845 C C . GLU A 1 113 ? -9.182 -3.991 -9.662 1.00 93.75 113 GLU A C 1
ATOM 847 O O . GLU A 1 113 ? -10.180 -3.507 -9.130 1.00 93.75 113 GLU A O 1
ATOM 852 N N . ALA A 1 114 ? -8.508 -5.000 -9.097 1.00 92.75 114 ALA A N 1
ATOM 853 C CA . ALA A 1 114 ? -8.979 -5.715 -7.911 1.00 92.75 114 ALA A CA 1
ATOM 854 C C . ALA A 1 114 ? -9.076 -4.846 -6.644 1.00 92.75 114 ALA A C 1
ATOM 856 O O . ALA A 1 114 ? -9.841 -5.170 -5.736 1.00 92.75 114 ALA A O 1
ATOM 857 N N . ILE A 1 115 ? -8.279 -3.778 -6.540 1.00 93.88 115 ILE A N 1
ATOM 858 C CA . ILE A 1 115 ? -8.340 -2.830 -5.413 1.00 93.88 115 ILE A CA 1
ATOM 859 C C . ILE A 1 115 ? -9.164 -1.576 -5.723 1.00 93.88 115 ILE A C 1
ATOM 861 O O . ILE A 1 115 ? -9.292 -0.724 -4.845 1.00 93.88 115 ILE A O 1
ATOM 865 N N . GLY A 1 116 ? -9.685 -1.436 -6.946 1.00 93.38 116 GLY A N 1
ATOM 866 C CA . GLY A 1 116 ? -10.415 -0.245 -7.380 1.00 93.38 116 GLY A CA 1
ATOM 867 C C . GLY A 1 116 ? -9.572 1.035 -7.349 1.00 93.38 116 GLY A C 1
ATOM 868 O O . GLY A 1 116 ? -10.101 2.102 -7.045 1.00 93.38 116 GLY A O 1
ATOM 869 N N . ALA A 1 117 ? -8.263 0.941 -7.613 1.00 90.38 117 ALA A N 1
ATOM 870 C CA . ALA A 1 117 ? -7.344 2.082 -7.573 1.00 90.38 117 ALA A CA 1
ATOM 871 C C . ALA A 1 117 ? -6.708 2.328 -8.953 1.00 90.38 117 ALA A C 1
ATOM 873 O O . ALA A 1 117 ? -5.613 1.814 -9.224 1.00 90.38 117 ALA A O 1
ATOM 874 N N . PRO A 1 118 ? -7.369 3.109 -9.829 1.00 89.81 118 PRO A N 1
ATOM 875 C CA . PRO A 1 118 ? -6.807 3.464 -11.127 1.00 89.81 118 PRO A CA 1
ATOM 876 C C . PRO A 1 118 ? -5.529 4.300 -10.976 1.00 89.81 118 PRO A C 1
ATOM 878 O O . PRO A 1 118 ? -5.277 4.907 -9.931 1.00 89.81 118 PRO A O 1
ATOM 881 N N . LEU A 1 119 ? -4.721 4.338 -12.038 1.00 87.06 119 LEU A N 1
ATOM 882 C CA . LEU A 1 119 ? -3.517 5.167 -12.090 1.00 87.06 119 LEU A CA 1
ATOM 883 C C . LEU A 1 119 ? -3.870 6.660 -11.957 1.00 87.06 119 LEU A C 1
ATOM 885 O O . LEU A 1 119 ? -4.718 7.150 -12.716 1.00 87.06 119 LEU A O 1
ATOM 889 N N . PRO A 1 120 ? -3.210 7.403 -11.048 1.00 84.81 120 PRO A N 1
ATOM 890 C CA . PRO A 1 120 ? -3.360 8.850 -10.953 1.00 84.81 120 PRO A CA 1
ATOM 891 C C . PRO A 1 120 ? -3.033 9.537 -12.289 1.00 84.81 120 PRO A C 1
ATOM 893 O O . PRO A 1 120 ? -2.097 9.106 -12.968 1.00 84.81 120 PRO A O 1
ATOM 896 N N . PRO A 1 121 ? -3.713 10.641 -12.659 1.00 88.00 121 PRO A N 1
ATOM 897 C CA . PRO A 1 121 ? -3.452 11.347 -13.919 1.00 88.00 121 PRO A CA 1
ATOM 898 C C . PRO A 1 121 ? -1.980 11.730 -14.132 1.00 88.00 121 PRO A C 1
ATOM 900 O O . PRO A 1 121 ? -1.480 11.673 -15.251 1.00 88.00 121 PRO A O 1
ATOM 903 N N . SER A 1 122 ? -1.263 12.056 -13.053 1.00 81.25 122 SER A N 1
ATOM 904 C CA . SER A 1 122 ? 0.167 12.386 -13.079 1.00 81.25 122 SER A CA 1
ATOM 905 C C . SER A 1 122 ? 1.073 11.228 -13.511 1.00 81.25 122 SER A C 1
ATOM 907 O O . SER A 1 122 ? 2.186 11.469 -13.970 1.00 81.25 122 SER A O 1
ATOM 909 N N . GLU A 1 123 ? 0.623 9.982 -13.360 1.00 83.56 123 GLU A N 1
ATOM 910 C CA . GLU A 1 123 ? 1.410 8.772 -13.636 1.00 83.56 123 GLU A CA 1
ATOM 911 C C . GLU A 1 123 ? 1.029 8.109 -14.965 1.00 83.56 123 GLU A C 1
ATOM 913 O O . GLU A 1 123 ? 1.839 7.385 -15.544 1.00 83.56 123 GLU A O 1
ATOM 918 N N . GLN A 1 124 ? -0.166 8.396 -15.494 1.00 88.00 124 GLN A N 1
ATOM 919 C CA . GLN A 1 124 ? -0.700 7.762 -16.706 1.00 88.00 124 GLN A CA 1
ATOM 920 C C . GLN A 1 124 ? 0.233 7.899 -17.915 1.00 88.00 124 GLN A C 1
ATOM 922 O O . GLN A 1 124 ? 0.458 6.922 -18.624 1.00 88.00 124 GLN A O 1
ATOM 927 N N . ALA A 1 125 ? 0.820 9.080 -18.132 1.00 88.62 125 ALA A N 1
ATOM 928 C CA . ALA A 1 125 ? 1.724 9.309 -19.260 1.00 88.62 125 ALA A CA 1
ATOM 929 C C . ALA A 1 125 ? 3.012 8.470 -19.158 1.00 88.62 125 ALA A C 1
ATOM 931 O O . ALA A 1 125 ? 3.435 7.853 -20.136 1.00 88.62 125 ALA A O 1
ATOM 932 N N . ALA A 1 126 ? 3.615 8.407 -17.966 1.00 84.00 126 ALA A N 1
ATOM 933 C CA . ALA A 1 126 ? 4.826 7.622 -17.729 1.00 84.00 126 ALA A CA 1
ATOM 934 C C . ALA A 1 126 ? 4.553 6.113 -17.842 1.00 84.00 126 ALA A C 1
ATOM 936 O O . ALA A 1 126 ? 5.344 5.373 -18.435 1.00 84.00 126 ALA A O 1
ATOM 937 N N . TYR A 1 127 ? 3.407 5.663 -17.328 1.00 89.25 127 TYR A N 1
ATOM 938 C CA . TYR A 1 127 ? 2.958 4.284 -17.464 1.00 89.25 127 TYR A CA 1
ATOM 939 C C . TYR A 1 127 ? 2.712 3.906 -18.931 1.00 89.25 127 TYR A C 1
ATOM 941 O O . TYR A 1 127 ? 3.256 2.911 -19.406 1.00 89.25 127 TYR A O 1
ATOM 949 N N . ALA A 1 128 ? 1.975 4.731 -19.682 1.00 92.25 128 ALA A N 1
ATOM 950 C CA . ALA A 1 128 ? 1.701 4.491 -21.098 1.00 92.25 128 ALA A CA 1
ATOM 951 C C . ALA A 1 128 ? 2.993 4.400 -21.926 1.00 92.25 128 ALA A C 1
ATOM 953 O O . ALA A 1 128 ? 3.148 3.484 -22.733 1.00 92.25 128 ALA A O 1
ATOM 954 N N . ALA A 1 129 ? 3.960 5.290 -21.678 1.00 89.62 129 ALA A N 1
ATOM 955 C CA . ALA A 1 129 ? 5.271 5.227 -22.321 1.00 89.62 129 ALA A CA 1
ATOM 956 C C . ALA A 1 129 ? 6.009 3.913 -22.004 1.00 89.62 129 ALA A C 1
ATOM 958 O O . ALA A 1 129 ? 6.589 3.293 -22.895 1.00 89.62 129 ALA A O 1
ATOM 959 N N . SER A 1 130 ? 5.935 3.452 -20.754 1.00 89.00 130 SER A N 1
ATOM 960 C CA . SER A 1 130 ? 6.549 2.192 -20.318 1.00 89.00 130 SER A CA 1
ATOM 961 C C . SER A 1 130 ? 5.910 0.981 -21.000 1.00 89.00 130 SER A C 1
ATOM 963 O O . SER A 1 130 ? 6.614 0.091 -21.469 1.00 89.00 130 SER A O 1
ATOM 965 N N . VAL A 1 131 ? 4.582 0.969 -21.126 1.00 93.81 131 VAL A N 1
ATOM 966 C CA . VAL A 1 131 ? 3.834 -0.078 -21.838 1.00 93.81 131 VAL A CA 1
ATOM 967 C C . VAL A 1 131 ? 4.249 -0.138 -23.308 1.00 93.81 131 VAL A C 1
ATOM 969 O O . VAL A 1 131 ? 4.498 -1.224 -23.828 1.00 93.81 131 VAL A O 1
ATOM 972 N N . VAL A 1 132 ? 4.384 1.017 -23.970 1.00 94.12 132 VAL A N 1
ATOM 973 C CA . VAL A 1 132 ? 4.858 1.096 -25.362 1.00 94.12 132 VAL A CA 1
ATOM 974 C C . VAL A 1 132 ? 6.275 0.535 -25.494 1.00 94.12 132 VAL A C 1
ATOM 976 O O . VAL A 1 132 ? 6.527 -0.268 -26.393 1.00 94.12 132 VAL A O 1
ATOM 979 N N . GLN A 1 133 ? 7.186 0.896 -24.585 1.00 90.62 133 GLN A N 1
ATOM 980 C CA . GLN A 1 133 ? 8.560 0.383 -24.579 1.00 90.62 133 GLN A CA 1
ATOM 981 C C . GLN A 1 133 ? 8.607 -1.136 -24.390 1.00 90.62 133 GLN A C 1
ATOM 983 O O . GLN A 1 133 ? 9.274 -1.832 -25.158 1.00 90.62 133 GLN A O 1
ATOM 988 N N . VAL A 1 134 ? 7.866 -1.667 -23.412 1.00 92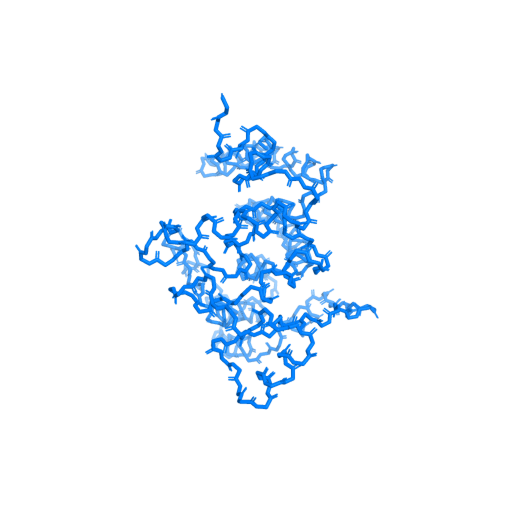.38 134 VAL A N 1
ATOM 989 C CA . VAL A 1 134 ? 7.821 -3.112 -23.160 1.00 92.38 134 VAL A CA 1
ATOM 990 C C . VAL A 1 134 ? 7.207 -3.848 -24.348 1.00 92.38 134 VAL A C 1
ATOM 992 O O . VAL A 1 134 ? 7.761 -4.851 -24.796 1.00 92.38 134 VAL A O 1
ATOM 995 N N . ARG A 1 135 ? 6.122 -3.326 -24.930 1.00 94.19 135 ARG A N 1
ATOM 996 C CA . ARG A 1 135 ? 5.496 -3.902 -26.128 1.00 94.19 135 ARG A CA 1
ATOM 997 C C . ARG A 1 135 ? 6.464 -3.965 -27.306 1.00 94.19 135 ARG A C 1
ATOM 999 O O . ARG A 1 135 ? 6.555 -5.014 -27.943 1.00 94.19 135 ARG A O 1
ATOM 1006 N N . ALA A 1 136 ? 7.208 -2.890 -27.561 1.00 91.62 136 ALA A N 1
ATOM 1007 C CA . ALA A 1 136 ? 8.216 -2.851 -28.617 1.00 91.62 136 ALA A CA 1
ATOM 1008 C C . ALA A 1 136 ? 9.348 -3.868 -28.378 1.00 91.62 136 ALA A C 1
ATOM 1010 O O . ALA A 1 136 ? 9.763 -4.552 -29.312 1.00 91.62 136 ALA A O 1
ATOM 1011 N N . GLY A 1 137 ? 9.800 -4.029 -27.129 1.00 87.81 137 GLY A N 1
ATOM 1012 C CA . GLY A 1 137 ? 10.859 -4.979 -26.766 1.00 87.81 137 GLY A CA 1
ATOM 1013 C C . GLY A 1 137 ? 10.450 -6.461 -26.780 1.00 87.81 137 GLY A C 1
ATOM 1014 O O . GLY A 1 137 ? 11.316 -7.331 -26.782 1.00 87.81 137 GLY A O 1
ATOM 1015 N N . CYS A 1 138 ? 9.151 -6.778 -26.807 1.00 87.00 138 CYS A N 1
ATOM 1016 C CA . CYS A 1 138 ? 8.647 -8.158 -26.715 1.00 87.00 138 CYS A CA 1
ATOM 1017 C C . CYS A 1 138 ? 8.412 -8.868 -28.065 1.00 87.00 138 CYS A C 1
ATOM 1019 O O . CYS A 1 138 ? 7.842 -9.958 -28.063 1.00 87.00 138 CYS A O 1
ATOM 1021 N N . ALA A 1 139 ? 8.780 -8.280 -29.212 1.00 82.38 139 ALA A N 1
ATOM 1022 C CA . ALA A 1 139 ? 8.686 -8.898 -30.551 1.00 82.38 139 ALA A CA 1
ATOM 1023 C C . ALA A 1 139 ? 7.367 -9.672 -30.831 1.00 82.38 139 ALA A C 1
ATOM 1025 O O . ALA A 1 139 ? 7.380 -10.794 -31.334 1.00 82.38 139 ALA A O 1
ATOM 1026 N N . GLY A 1 140 ? 6.216 -9.100 -30.456 1.00 86.31 140 GLY A N 1
ATOM 1027 C CA . GLY A 1 140 ? 4.889 -9.704 -30.669 1.00 86.31 140 GLY A CA 1
ATOM 1028 C C . GLY A 1 140 ? 4.407 -10.675 -29.579 1.00 86.31 140 GLY A C 1
ATOM 1029 O O . GLY A 1 140 ? 3.240 -11.051 -29.577 1.00 86.31 140 GLY A O 1
ATOM 1030 N N . LYS A 1 141 ? 5.243 -11.028 -28.594 1.00 91.94 141 LYS A N 1
ATOM 1031 C CA . LYS A 1 141 ? 4.849 -11.862 -27.438 1.00 91.94 141 LYS A CA 1
ATOM 1032 C C . LYS A 1 141 ? 4.164 -11.080 -26.315 1.00 91.94 141 LYS A C 1
ATOM 1034 O O . LYS A 1 141 ? 3.764 -11.662 -25.308 1.00 91.94 141 LYS A O 1
ATOM 1039 N N . PHE A 1 142 ? 4.056 -9.761 -26.465 1.00 94.88 142 PHE A N 1
ATOM 1040 C CA . PHE A 1 142 ? 3.565 -8.867 -25.422 1.00 94.88 142 PHE A CA 1
ATOM 1041 C C . PHE A 1 142 ? 2.175 -9.263 -24.917 1.00 94.88 142 PHE A C 1
ATOM 1043 O O . PHE A 1 142 ? 2.016 -9.487 -23.723 1.00 94.88 142 PHE A O 1
ATOM 1050 N N . ASP A 1 143 ? 1.187 -9.394 -25.809 1.00 95.38 143 ASP A N 1
ATOM 1051 C CA . ASP A 1 143 ? -0.209 -9.610 -25.404 1.00 95.38 143 ASP A CA 1
ATOM 1052 C C . ASP A 1 143 ? -0.394 -10.959 -24.691 1.00 95.38 143 ASP A C 1
ATOM 1054 O O . ASP A 1 143 ? -1.097 -11.047 -23.685 1.00 95.38 143 ASP A O 1
ATOM 1058 N N . ALA A 1 144 ? 0.312 -12.000 -25.147 1.00 95.50 144 ALA A N 1
ATOM 1059 C CA . ALA A 1 144 ? 0.288 -13.317 -24.513 1.00 95.50 144 ALA A CA 1
ATOM 1060 C C . ALA A 1 144 ? 0.901 -13.294 -23.101 1.00 95.50 144 ALA A C 1
ATOM 1062 O O . ALA A 1 144 ? 0.346 -13.878 -22.167 1.00 95.50 144 ALA A O 1
ATOM 1063 N N . ASN A 1 145 ? 2.033 -12.607 -22.927 1.00 94.88 145 ASN A N 1
ATOM 1064 C CA . ASN A 1 145 ? 2.678 -12.464 -21.623 1.00 94.88 145 ASN A CA 1
ATOM 1065 C C . ASN A 1 145 ? 1.882 -11.559 -20.680 1.00 94.88 145 ASN A C 1
ATOM 1067 O O . ASN A 1 145 ? 1.739 -11.889 -19.506 1.00 94.88 145 ASN A O 1
ATOM 1071 N N . TRP A 1 146 ? 1.303 -10.472 -21.186 1.00 95.56 146 TRP A N 1
ATOM 1072 C CA . TRP A 1 146 ? 0.410 -9.613 -20.416 1.00 95.56 146 TRP A CA 1
ATOM 1073 C C . TRP A 1 146 ? -0.794 -10.393 -19.889 1.00 95.56 146 TRP A C 1
ATOM 1075 O O . TRP A 1 146 ? -1.077 -10.365 -18.692 1.00 95.56 146 TRP A O 1
ATOM 1085 N N . ALA A 1 147 ? -1.470 -11.152 -20.758 1.00 95.44 147 ALA A N 1
ATOM 1086 C CA . ALA A 1 147 ? -2.602 -11.989 -20.370 1.00 95.44 147 ALA A CA 1
ATOM 1087 C C . ALA A 1 147 ? -2.210 -13.030 -19.308 1.00 95.44 147 ALA A C 1
ATOM 1089 O O . ALA A 1 147 ? -2.936 -13.227 -18.334 1.00 95.44 147 ALA A O 1
ATOM 1090 N N . ARG A 1 148 ? -1.028 -13.649 -19.445 1.00 93.25 148 ARG A N 1
ATOM 1091 C CA . ARG A 1 148 ? -0.482 -14.560 -18.428 1.00 93.25 148 ARG A CA 1
ATOM 1092 C C . ARG A 1 148 ? -0.248 -13.847 -17.097 1.00 93.25 148 ARG A C 1
ATOM 1094 O O . ARG A 1 148 ? -0.619 -14.378 -16.058 1.00 93.25 148 ARG A O 1
ATOM 1101 N N . GLY A 1 149 ? 0.309 -12.640 -17.141 1.00 93.25 149 GLY A N 1
ATOM 1102 C CA . GLY A 1 149 ? 0.505 -11.778 -15.979 1.00 93.25 149 GLY A CA 1
ATOM 1103 C C . GLY A 1 149 ? -0.791 -11.441 -15.247 1.00 93.25 149 GLY A C 1
ATOM 1104 O O . GLY A 1 149 ? -0.848 -11.523 -14.024 1.00 93.25 149 GLY A O 1
ATOM 1105 N N . ARG A 1 150 ? -1.854 -11.124 -15.997 1.00 95.19 150 ARG A N 1
ATOM 1106 C CA . ARG A 1 150 ? -3.190 -10.860 -15.438 1.00 95.19 150 ARG A CA 1
ATOM 1107 C C . ARG A 1 150 ? -3.796 -12.080 -14.740 1.00 95.19 150 ARG A C 1
ATOM 1109 O O . ARG A 1 150 ? -4.503 -11.919 -13.751 1.00 95.19 150 ARG A O 1
ATOM 1116 N N . ALA A 1 151 ? -3.575 -13.277 -15.282 1.00 92.12 151 ALA A N 1
ATOM 1117 C CA . ALA A 1 151 ? -4.196 -14.509 -14.795 1.00 92.12 151 ALA A CA 1
ATOM 1118 C C . ALA A 1 151 ? -3.408 -15.193 -13.665 1.00 92.12 151 ALA A C 1
ATOM 1120 O O . ALA A 1 151 ? -3.998 -15.884 -12.833 1.00 92.12 151 ALA A O 1
ATOM 1121 N N . ALA A 1 152 ? -2.083 -15.038 -13.641 1.00 87.56 152 ALA A N 1
ATOM 1122 C CA . ALA A 1 152 ? -1.232 -15.722 -12.681 1.00 87.56 152 ALA A CA 1
ATOM 1123 C C . ALA A 1 152 ? -1.325 -15.086 -11.281 1.00 87.56 152 ALA A C 1
ATOM 1125 O O . ALA A 1 152 ? -1.371 -13.860 -11.138 1.00 87.56 152 ALA A O 1
ATOM 1126 N N . PRO A 1 153 ? -1.307 -15.894 -10.207 1.00 83.00 153 PRO A N 1
ATOM 1127 C CA . PRO A 1 153 ? -1.250 -15.354 -8.862 1.00 83.00 153 PRO A CA 1
ATOM 1128 C C . PRO A 1 153 ? 0.085 -14.625 -8.669 1.00 83.00 153 PRO A C 1
ATOM 1130 O O . PRO A 1 153 ? 1.151 -15.190 -8.901 1.00 83.00 153 PRO A O 1
ATOM 1133 N N . LEU A 1 154 ? 0.037 -13.382 -8.179 1.00 76.50 154 LEU A N 1
ATOM 1134 C CA . LEU A 1 154 ? 1.216 -12.512 -8.057 1.00 76.50 154 LEU A CA 1
ATOM 1135 C C . LEU A 1 154 ? 2.407 -13.190 -7.355 1.00 76.50 154 LEU A C 1
ATOM 1137 O O . LEU A 1 154 ? 3.551 -13.003 -7.751 1.00 76.50 154 LEU A O 1
ATOM 1141 N N . ARG A 1 155 ? 2.141 -14.029 -6.348 1.00 73.69 155 ARG A N 1
ATOM 1142 C CA . ARG A 1 155 ? 3.167 -14.810 -5.636 1.00 73.69 155 ARG A CA 1
ATOM 1143 C C . ARG A 1 155 ? 4.003 -15.713 -6.549 1.00 73.69 155 ARG A C 1
ATOM 1145 O O . ARG A 1 155 ? 5.181 -15.902 -6.285 1.00 73.69 155 ARG A O 1
ATOM 1152 N N . GLU A 1 156 ? 3.397 -16.282 -7.584 1.00 77.00 156 GLU A N 1
ATOM 1153 C CA . GLU A 1 156 ? 4.051 -17.197 -8.519 1.00 77.00 156 GLU A CA 1
ATOM 1154 C C . GLU A 1 156 ? 4.916 -16.414 -9.500 1.00 77.00 156 GLU A C 1
ATOM 1156 O O . GLU A 1 156 ? 6.084 -16.745 -9.684 1.00 77.00 156 GLU A O 1
ATOM 1161 N N . LEU A 1 157 ? 4.389 -15.307 -10.032 1.00 76.19 157 LEU A N 1
ATOM 1162 C CA . LEU A 1 157 ? 5.161 -14.392 -10.871 1.00 76.19 157 LEU A CA 1
ATOM 1163 C C . LEU A 1 157 ? 6.395 -13.879 -10.125 1.00 76.19 157 LEU A C 1
ATOM 1165 O O . LEU A 1 157 ? 7.502 -13.974 -10.642 1.00 76.19 157 LEU A O 1
ATOM 1169 N N . LEU A 1 158 ? 6.237 -13.433 -8.876 1.00 72.88 158 LEU A N 1
ATOM 1170 C CA . LEU A 1 158 ? 7.368 -12.992 -8.056 1.00 72.88 158 LEU A CA 1
ATOM 1171 C C . LEU A 1 158 ? 8.354 -14.137 -7.765 1.00 72.88 158 LEU A C 1
ATOM 1173 O O . LEU A 1 158 ? 9.562 -13.915 -7.817 1.00 72.88 158 LEU A O 1
ATOM 1177 N N . ALA A 1 159 ? 7.870 -15.365 -7.544 1.00 74.56 159 ALA A N 1
ATOM 1178 C CA . ALA A 1 159 ? 8.722 -16.532 -7.309 1.00 74.56 159 ALA A CA 1
ATOM 1179 C C . ALA A 1 159 ? 9.577 -16.898 -8.529 1.00 74.56 159 ALA A C 1
ATOM 1181 O O . ALA A 1 159 ? 10.772 -17.143 -8.368 1.00 74.56 159 ALA A O 1
ATOM 1182 N N . THR A 1 160 ? 9.017 -16.860 -9.746 1.00 71.19 160 THR A N 1
ATOM 1183 C CA . THR A 1 160 ? 9.792 -17.097 -10.987 1.00 71.19 160 THR A CA 1
ATOM 1184 C C . THR A 1 160 ? 10.894 -16.064 -11.213 1.00 71.19 160 THR A C 1
ATOM 1186 O O . THR A 1 160 ? 11.852 -16.325 -11.932 1.00 71.19 160 THR A O 1
ATOM 1189 N N . GLN A 1 161 ? 10.773 -14.907 -10.567 1.00 68.31 161 GLN A N 1
ATOM 1190 C CA . GLN A 1 161 ? 11.720 -13.803 -10.632 1.00 68.31 161 GLN A CA 1
ATOM 1191 C C . GLN A 1 161 ? 12.659 -13.761 -9.404 1.00 68.31 161 GLN A C 1
ATOM 1193 O O . GLN A 1 161 ? 13.432 -12.820 -9.247 1.00 68.31 161 GLN A O 1
ATOM 1198 N N . GLY A 1 162 ? 12.630 -14.790 -8.544 1.00 65.88 162 GLY A N 1
ATOM 1199 C CA . GLY A 1 162 ? 13.549 -14.948 -7.410 1.00 65.88 162 GLY A CA 1
ATOM 1200 C C . GLY A 1 162 ? 12.996 -14.536 -6.041 1.00 65.88 162 GLY A C 1
ATOM 1201 O O . GLY A 1 162 ? 13.724 -14.627 -5.055 1.00 65.88 162 GLY A O 1
ATOM 1202 N N . LEU A 1 163 ? 11.722 -14.136 -5.934 1.00 59.66 163 LEU A N 1
ATOM 1203 C CA . LEU A 1 163 ? 11.055 -13.870 -4.654 1.00 59.66 163 LEU A CA 1
ATOM 1204 C C . LEU A 1 163 ? 9.988 -14.911 -4.339 1.00 59.66 163 LEU A C 1
ATOM 1206 O O . LEU A 1 163 ? 8.790 -14.725 -4.570 1.00 59.66 163 LEU A O 1
ATOM 1210 N N . ALA A 1 164 ? 10.425 -16.002 -3.722 1.00 62.12 164 ALA A N 1
ATOM 1211 C CA . ALA A 1 164 ? 9.505 -16.871 -3.013 1.00 62.12 164 ALA A CA 1
ATOM 1212 C C . ALA A 1 164 ? 8.931 -16.104 -1.807 1.00 62.12 164 ALA A C 1
ATOM 1214 O O . ALA A 1 164 ? 9.620 -15.870 -0.814 1.00 62.12 164 ALA A O 1
ATOM 1215 N N . LEU A 1 165 ? 7.663 -15.691 -1.889 1.00 59.53 165 LEU A N 1
ATOM 1216 C CA . LEU A 1 165 ? 6.951 -15.182 -0.719 1.00 59.53 165 LEU A CA 1
ATOM 1217 C C . LEU A 1 165 ? 6.840 -16.315 0.302 1.00 59.53 165 LEU A C 1
ATOM 1219 O O . LEU A 1 165 ? 6.156 -17.309 0.055 1.00 59.53 165 LEU A O 1
ATOM 1223 N N . VAL A 1 166 ? 7.498 -16.162 1.450 1.00 59.50 166 VAL A N 1
ATOM 1224 C CA . VAL A 1 166 ? 7.378 -17.116 2.553 1.00 59.50 166 VAL A CA 1
ATOM 1225 C C . VAL A 1 166 ? 6.030 -16.869 3.237 1.00 59.50 166 VAL A C 1
ATOM 1227 O O . VAL A 1 166 ? 5.791 -15.754 3.715 1.00 59.50 166 VAL A O 1
ATOM 1230 N N . PRO A 1 167 ? 5.119 -17.859 3.283 1.00 58.22 167 PRO A N 1
ATOM 1231 C CA . PRO A 1 167 ? 3.900 -17.736 4.069 1.00 58.22 167 PRO A CA 1
ATOM 1232 C C . PRO A 1 167 ? 4.258 -17.392 5.516 1.00 58.22 167 PRO A C 1
ATOM 1234 O O . PRO A 1 167 ? 5.203 -17.957 6.068 1.00 58.22 167 PRO A O 1
ATOM 1237 N N . ARG A 1 168 ? 3.515 -16.476 6.153 1.00 54.69 168 ARG A N 1
ATOM 1238 C CA . ARG A 1 168 ? 3.704 -16.239 7.590 1.00 54.69 168 ARG A CA 1
ATOM 1239 C C . ARG A 1 168 ? 3.524 -17.566 8.323 1.00 54.69 168 ARG A C 1
ATOM 1241 O O . ARG A 1 168 ? 2.493 -18.212 8.160 1.00 54.69 168 ARG A O 1
ATOM 1248 N N . SER A 1 169 ? 4.505 -17.927 9.147 1.00 66.25 169 SER A N 1
ATOM 1249 C CA . SER A 1 169 ? 4.438 -19.102 10.025 1.00 66.25 169 SER A CA 1
ATOM 1250 C C . SER A 1 169 ? 3.224 -19.050 10.955 1.00 66.25 169 SER A C 1
ATOM 1252 O O . SER A 1 169 ? 2.648 -20.084 11.278 1.00 66.25 169 SER A O 1
ATOM 1254 N N . THR A 1 170 ? 2.795 -17.838 11.315 1.00 65.38 170 THR A N 1
ATOM 1255 C CA . THR A 1 170 ? 1.582 -17.587 12.089 1.00 65.38 170 THR A CA 1
ATOM 1256 C C . THR A 1 170 ? 0.572 -16.819 11.234 1.00 65.38 170 THR A C 1
ATOM 1258 O O . THR A 1 170 ? 0.842 -15.671 10.856 1.00 65.38 170 THR A O 1
ATOM 1261 N N . PRO A 1 171 ? -0.603 -17.398 10.929 1.00 66.31 171 PRO A N 1
ATOM 1262 C CA . PRO A 1 171 ? -1.701 -16.659 10.322 1.00 66.31 171 PRO A CA 1
ATOM 1263 C C . PRO A 1 171 ? -2.027 -15.412 11.148 1.00 66.31 171 PRO A C 1
ATOM 1265 O O . PRO A 1 171 ? -1.973 -15.443 12.380 1.00 66.31 171 PRO A O 1
ATOM 1268 N N . LEU A 1 172 ? -2.390 -14.310 10.485 1.00 60.53 172 LEU A N 1
ATOM 1269 C CA . LEU A 1 172 ? -2.992 -13.195 11.213 1.00 60.53 172 LEU A CA 1
ATOM 1270 C C . LEU A 1 172 ? -4.240 -13.723 11.933 1.00 60.53 172 LEU A C 1
ATOM 1272 O O . LEU A 1 172 ? -5.016 -14.449 11.304 1.00 60.53 172 LEU A O 1
ATOM 1276 N N . PRO A 1 173 ? -4.449 -13.380 13.216 1.00 64.38 173 PRO A N 1
ATOM 1277 C CA . PRO A 1 173 ? -5.669 -13.767 13.900 1.00 64.38 173 PRO A CA 1
ATOM 1278 C C . PRO A 1 173 ? -6.857 -13.277 13.074 1.00 64.38 173 PRO A C 1
ATOM 1280 O O . PRO A 1 173 ? -6.905 -12.112 12.665 1.00 64.38 173 PRO A O 1
ATOM 1283 N N . GLY A 1 174 ? -7.787 -14.190 12.787 1.00 57.62 174 GLY A N 1
ATOM 1284 C CA . GLY A 1 174 ? -9.011 -13.857 12.075 1.00 57.62 174 GLY A CA 1
ATOM 1285 C C . GLY A 1 174 ? -9.699 -12.704 12.795 1.00 57.62 174 GLY A C 1
ATOM 1286 O O . GLY A 1 174 ? -9.949 -12.769 13.998 1.00 57.62 174 GLY A O 1
ATOM 1287 N N . ARG A 1 175 ? -9.956 -11.611 12.077 1.00 61.16 175 ARG A N 1
ATOM 1288 C CA . ARG A 1 175 ? -10.637 -10.456 12.651 1.00 61.16 175 ARG A CA 1
ATOM 1289 C C . ARG A 1 175 ? -12.134 -10.664 12.472 1.00 61.16 175 ARG A C 1
ATOM 1291 O O . ARG A 1 175 ? -12.682 -10.328 11.429 1.00 61.16 175 ARG A O 1
ATOM 1298 N N . THR A 1 176 ? -12.793 -11.233 13.471 1.00 66.25 176 THR A N 1
ATOM 1299 C CA . THR A 1 176 ? -14.256 -11.280 13.507 1.00 66.25 176 THR A CA 1
ATOM 1300 C C . THR A 1 176 ? -14.782 -9.866 13.728 1.00 66.25 176 THR A C 1
ATOM 1302 O O . THR A 1 176 ? -14.409 -9.189 14.690 1.00 66.25 176 THR A O 1
ATOM 1305 N N . SER A 1 177 ? -15.619 -9.385 12.808 1.00 70.62 177 SER A N 1
ATOM 1306 C CA . SER A 1 177 ? -16.355 -8.141 13.015 1.00 70.62 177 SER A CA 1
ATOM 1307 C C . SER A 1 177 ? -17.230 -8.289 14.254 1.00 70.62 177 SER A C 1
ATOM 1309 O O . SER A 1 177 ? -17.909 -9.305 14.411 1.00 70.62 177 SER A O 1
ATOM 1311 N N . ALA A 1 178 ? -17.230 -7.276 15.123 1.00 79.81 178 ALA A N 1
ATOM 1312 C CA . ALA A 1 178 ? -18.198 -7.236 16.207 1.00 79.81 178 ALA A CA 1
ATOM 1313 C C . ALA A 1 178 ? -19.617 -7.276 15.602 1.00 79.81 178 ALA A C 1
ATOM 1315 O O . ALA A 1 178 ? -19.856 -6.594 14.599 1.00 79.81 178 ALA A O 1
ATOM 1316 N N . PRO A 1 179 ? -20.530 -8.081 16.165 1.00 84.94 179 PRO A N 1
ATOM 1317 C CA . PRO A 1 179 ? -21.894 -8.174 15.665 1.00 84.94 179 PRO A CA 1
ATOM 1318 C C . PRO A 1 179 ? -22.581 -6.805 15.747 1.00 84.94 179 PRO A C 1
ATOM 1320 O O . PRO A 1 179 ? -22.392 -6.068 16.716 1.00 84.94 179 PRO A O 1
ATOM 1323 N N . ARG A 1 180 ? -23.352 -6.461 14.710 1.00 92.38 180 ARG A N 1
ATOM 1324 C CA . ARG A 1 180 ? -24.072 -5.187 14.587 1.00 92.38 180 ARG A CA 1
ATOM 1325 C C . ARG A 1 180 ? -25.568 -5.438 14.673 1.00 92.38 180 ARG A C 1
ATOM 1327 O O . ARG A 1 180 ? -26.075 -6.247 13.902 1.00 92.38 180 ARG A O 1
ATOM 1334 N N . VAL A 1 181 ? -26.275 -4.711 15.538 1.00 93.06 181 VAL A N 1
ATOM 1335 C CA . VAL A 1 181 ? -27.741 -4.846 15.662 1.00 93.06 181 VAL A CA 1
ATOM 1336 C C . VAL A 1 181 ? -28.432 -4.499 14.343 1.00 93.06 181 VAL A C 1
ATOM 1338 O O . VAL A 1 181 ? -29.349 -5.195 13.930 1.00 93.06 181 VAL A O 1
ATOM 1341 N N . ALA A 1 182 ? -27.917 -3.494 13.631 1.00 92.38 182 ALA A N 1
ATOM 1342 C CA . ALA A 1 182 ? -28.442 -3.028 12.348 1.00 92.38 182 ALA A CA 1
ATOM 1343 C C . ALA A 1 182 ? -28.537 -4.102 11.243 1.00 92.38 182 ALA A C 1
ATOM 1345 O O . ALA A 1 182 ? -29.291 -3.929 10.290 1.00 92.38 182 ALA A O 1
ATOM 1346 N N . THR A 1 183 ? -27.732 -5.167 11.320 1.00 92.31 183 THR A N 1
ATOM 1347 C CA . THR A 1 183 ? -27.637 -6.201 10.272 1.00 92.31 183 THR A CA 1
ATOM 1348 C C . THR A 1 183 ? -27.812 -7.621 10.807 1.00 92.31 183 THR A C 1
ATOM 1350 O O . THR A 1 183 ? -27.615 -8.574 10.058 1.00 92.31 183 THR A O 1
ATOM 1353 N N . ALA A 1 184 ? -28.091 -7.780 12.099 1.00 91.81 184 ALA A N 1
ATOM 1354 C CA . ALA A 1 184 ? -28.279 -9.080 12.726 1.00 91.81 184 ALA A CA 1
ATOM 1355 C C . ALA A 1 184 ? -29.701 -9.605 12.473 1.00 91.81 184 ALA A C 1
ATOM 1357 O O . ALA A 1 184 ? -30.651 -8.825 12.400 1.00 91.81 184 ALA A O 1
ATOM 1358 N N . ASP A 1 185 ? -29.846 -10.924 12.354 1.00 95.06 185 ASP A N 1
ATOM 1359 C CA . ASP A 1 185 ? -31.158 -11.572 12.367 1.00 95.06 185 ASP A CA 1
ATOM 1360 C C . ASP A 1 185 ? -31.736 -11.642 13.794 1.00 95.06 185 ASP A C 1
ATOM 1362 O O . ASP A 1 185 ? -31.084 -11.284 14.781 1.00 95.06 185 ASP A O 1
ATOM 1366 N N . ALA A 1 186 ? -32.994 -12.074 13.909 1.00 93.75 186 ALA A N 1
ATOM 1367 C CA . ALA A 1 186 ? -33.706 -12.108 15.183 1.00 93.75 186 ALA A CA 1
ATOM 1368 C C . ALA A 1 186 ? -33.028 -13.018 16.224 1.00 93.75 186 ALA A C 1
ATOM 1370 O O . ALA A 1 186 ? -32.948 -12.646 17.396 1.00 93.75 186 ALA A O 1
ATOM 1371 N N . ASP A 1 187 ? -32.490 -14.164 15.800 1.00 95.75 187 ASP A N 1
ATOM 1372 C CA . ASP A 1 187 ? -31.829 -15.127 16.687 1.00 95.75 187 ASP A CA 1
ATOM 1373 C C . ASP A 1 187 ? -30.489 -14.582 17.204 1.00 95.75 187 ASP A C 1
ATOM 1375 O O . ASP A 1 187 ? -30.156 -14.702 18.392 1.00 95.75 187 ASP A O 1
ATOM 1379 N N . ALA A 1 188 ? -29.730 -13.906 16.338 1.00 93.44 188 ALA A N 1
ATOM 1380 C CA . ALA A 1 188 ? -28.512 -13.206 16.712 1.00 93.44 188 ALA A CA 1
ATOM 1381 C C . ALA A 1 188 ? -28.811 -12.045 17.670 1.00 93.44 188 ALA A C 1
ATOM 1383 O O . ALA A 1 188 ? -28.116 -11.899 18.677 1.00 93.44 188 ALA A O 1
ATOM 1384 N N . ILE A 1 189 ? -29.861 -11.255 17.422 1.00 93.88 189 ILE A N 1
ATOM 1385 C CA . ILE A 1 189 ? -30.291 -10.186 18.336 1.00 93.88 189 ILE A CA 1
ATOM 1386 C C . ILE A 1 189 ? -30.700 -10.767 19.694 1.00 93.88 189 ILE A C 1
ATOM 1388 O O . ILE A 1 189 ? -30.241 -10.269 20.722 1.00 93.88 189 ILE A O 1
ATOM 1392 N N . ALA A 1 190 ? -31.487 -11.846 19.726 1.00 95.94 190 ALA A N 1
ATOM 1393 C CA . ALA A 1 190 ? -31.875 -12.517 20.967 1.00 95.94 190 ALA A CA 1
ATOM 1394 C C . ALA A 1 190 ? -30.648 -13.006 21.756 1.00 95.94 190 ALA A C 1
ATOM 1396 O O . ALA A 1 190 ? -30.557 -12.806 22.970 1.00 95.94 190 ALA A O 1
ATOM 1397 N N . THR A 1 191 ? -29.652 -13.559 21.058 1.00 96.12 191 THR A N 1
ATOM 1398 C CA . THR A 1 191 ? -28.376 -13.976 21.657 1.00 96.12 191 THR A CA 1
ATOM 1399 C C . THR A 1 191 ? -27.600 -12.795 22.245 1.00 96.12 191 THR A C 1
ATOM 1401 O O . THR A 1 191 ? -27.004 -12.914 23.316 1.00 96.12 191 THR A O 1
ATOM 1404 N N . LEU A 1 192 ? -27.586 -11.646 21.564 1.00 95.19 192 LEU A N 1
ATOM 1405 C CA . LEU A 1 192 ? -26.924 -10.435 22.052 1.00 95.19 192 LEU A CA 1
ATOM 1406 C C . LEU A 1 192 ? -27.633 -9.854 23.278 1.00 95.19 192 LEU A C 1
ATOM 1408 O O . LEU A 1 192 ? -26.965 -9.520 24.255 1.00 95.19 192 LEU A O 1
ATOM 1412 N N . LEU A 1 193 ? -28.966 -9.804 23.260 1.00 96.19 193 LEU A N 1
ATOM 1413 C CA . LEU A 1 193 ? -29.788 -9.351 24.385 1.00 96.19 193 LEU A CA 1
ATOM 1414 C C . LEU A 1 193 ? -29.583 -10.209 25.634 1.00 96.19 193 LEU A C 1
ATOM 1416 O O . LEU A 1 193 ? -29.489 -9.672 26.735 1.00 96.19 193 LEU A O 1
ATOM 1420 N N . ALA A 1 194 ? -29.459 -11.528 25.463 1.00 96.25 194 ALA A N 1
ATOM 1421 C CA . ALA A 1 194 ? -29.167 -12.443 26.562 1.00 96.25 194 ALA A CA 1
ATOM 1422 C C . ALA A 1 194 ? -27.786 -12.192 27.201 1.00 96.25 194 ALA A C 1
ATOM 1424 O O . ALA A 1 194 ? -27.594 -12.480 28.380 1.00 96.25 194 ALA A O 1
ATOM 1425 N N . ARG A 1 195 ? -26.820 -11.657 26.438 1.00 92.75 195 ARG A N 1
ATOM 1426 C CA . ARG A 1 195 ? -25.474 -11.310 26.934 1.00 92.75 195 ARG A CA 1
ATOM 1427 C C . ARG A 1 195 ? -25.430 -9.938 27.592 1.00 92.75 195 ARG A C 1
ATOM 1429 O O . ARG A 1 195 ? -24.769 -9.771 28.611 1.00 92.75 195 ARG A O 1
ATOM 1436 N N . ASP A 1 196 ? -26.074 -8.956 26.977 1.00 94.38 196 ASP A N 1
ATOM 1437 C CA . ASP A 1 196 ? -26.163 -7.593 27.480 1.00 94.38 196 ASP A CA 1
ATOM 1438 C C . ASP A 1 196 ? -27.502 -6.976 27.019 1.00 94.38 196 ASP A C 1
ATOM 1440 O O . ASP A 1 196 ? -27.677 -6.708 25.825 1.00 94.38 196 ASP A O 1
ATOM 1444 N N . PRO A 1 197 ? -28.438 -6.675 27.942 1.00 96.50 197 PRO A N 1
ATOM 1445 C CA . PRO A 1 197 ? -29.704 -6.019 27.607 1.00 96.50 197 PRO A CA 1
ATOM 1446 C C . PRO A 1 197 ? -29.535 -4.688 26.857 1.00 96.50 197 PRO A C 1
ATOM 1448 O O . PRO A 1 197 ? -30.429 -4.262 26.128 1.00 96.50 197 PRO A O 1
ATOM 1451 N N . GLY A 1 198 ? -28.372 -4.037 26.979 1.00 96.00 198 GLY A N 1
ATOM 1452 C CA . GLY A 1 198 ? -28.028 -2.817 26.251 1.00 96.00 198 GLY A CA 1
ATOM 1453 C C . GLY A 1 198 ? -28.008 -2.969 24.733 1.00 96.00 198 GLY A C 1
ATOM 1454 O O . GLY A 1 198 ? -28.089 -1.958 24.037 1.00 96.00 198 GLY A O 1
ATOM 1455 N N . TYR A 1 199 ? -27.947 -4.190 24.191 1.00 96.81 199 TYR A N 1
ATOM 1456 C CA . TYR A 1 199 ? -28.145 -4.408 22.754 1.00 96.81 199 TYR A CA 1
ATOM 1457 C C . TYR A 1 199 ? -29.566 -4.040 22.283 1.00 96.81 199 TYR A C 1
ATOM 1459 O O . TYR A 1 199 ? -29.756 -3.770 21.101 1.00 96.81 199 TYR A O 1
ATOM 1467 N N . GLY A 1 200 ? -30.544 -3.941 23.191 1.00 95.56 200 GLY A N 1
ATOM 1468 C CA . GLY A 1 200 ? -31.904 -3.473 22.898 1.00 95.56 200 GLY A CA 1
ATOM 1469 C C . GLY A 1 200 ? -32.080 -1.953 22.954 1.00 95.56 200 GLY A C 1
ATOM 1470 O O . GLY A 1 200 ? -33.139 -1.443 22.599 1.00 95.56 200 GLY A O 1
ATOM 1471 N N . GLN A 1 201 ? -31.060 -1.211 23.394 1.00 96.31 201 GLN A N 1
ATOM 1472 C CA . GLN A 1 201 ? -31.133 0.238 23.564 1.00 96.31 201 GLN A CA 1
ATOM 1473 C C . GLN A 1 201 ? -30.358 0.942 22.454 1.00 96.31 201 GLN A C 1
ATOM 1475 O O . GLN A 1 201 ? -29.134 1.023 22.510 1.00 96.31 201 GLN A O 1
ATOM 1480 N N . ILE A 1 202 ? -31.054 1.499 21.463 1.00 96.81 202 ILE A N 1
ATOM 1481 C CA . ILE A 1 202 ? -30.407 2.287 20.406 1.00 96.81 202 ILE A CA 1
ATOM 1482 C C . ILE A 1 202 ? -29.932 3.636 20.962 1.00 96.81 202 ILE A C 1
ATOM 1484 O O . ILE A 1 202 ? -30.718 4.441 21.451 1.00 96.81 202 ILE A O 1
ATOM 1488 N N . VAL A 1 203 ? -28.625 3.883 20.858 1.00 97.25 203 VAL A N 1
ATOM 1489 C CA . VAL A 1 203 ? -27.942 5.113 21.300 1.00 97.25 203 VAL A CA 1
ATOM 1490 C C . VAL A 1 203 ? -27.645 6.040 20.121 1.00 97.25 203 VAL A C 1
ATOM 1492 O O . VAL A 1 203 ? -27.626 7.261 20.270 1.00 97.25 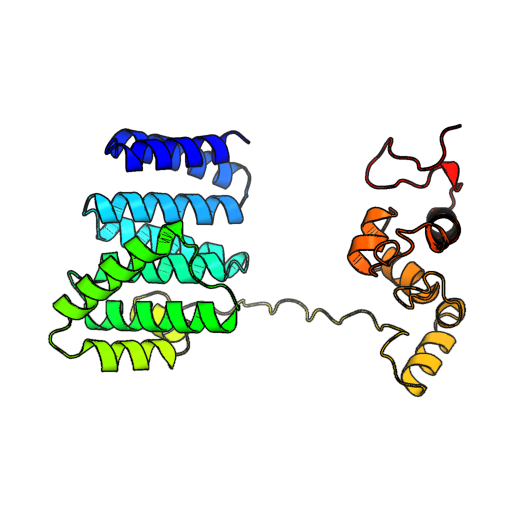203 VAL A O 1
ATOM 1495 N N . CYS A 1 204 ? -27.423 5.489 18.924 1.00 97.06 204 CYS A N 1
ATOM 1496 C CA . CYS A 1 204 ? -27.274 6.273 17.701 1.00 97.06 204 CYS A CA 1
ATOM 1497 C C . CYS A 1 204 ? -28.266 5.800 16.645 1.00 97.06 204 CYS A C 1
ATOM 1499 O O . CYS A 1 204 ? -28.039 4.782 15.996 1.00 97.06 204 CYS A O 1
ATOM 1501 N N . GLN A 1 205 ? -29.326 6.581 16.433 1.00 95.44 205 GLN A N 1
ATOM 1502 C CA . GLN A 1 205 ? -30.370 6.255 15.463 1.00 95.44 205 GLN A CA 1
ATOM 1503 C C . GLN A 1 205 ? -29.848 6.227 14.022 1.00 95.44 205 GLN A C 1
ATOM 1505 O O . GLN A 1 205 ? -30.159 5.310 13.271 1.00 95.44 205 GLN A O 1
ATOM 1510 N N . CYS A 1 206 ? -29.015 7.199 13.635 1.00 94.62 206 CYS A N 1
ATOM 1511 C CA . CYS A 1 206 ? -28.532 7.313 12.255 1.00 94.62 206 CYS A CA 1
ATOM 1512 C C . CYS A 1 206 ? -27.712 6.103 11.788 1.00 94.62 206 CYS A C 1
ATOM 1514 O O . CYS A 1 206 ? -27.741 5.776 10.609 1.00 94.62 206 CYS A O 1
ATOM 1516 N N . SER A 1 207 ? -26.986 5.467 12.708 1.00 93.94 207 SER A N 1
ATOM 1517 C CA . SER A 1 207 ? -26.116 4.319 12.421 1.00 93.94 207 SER A CA 1
ATOM 1518 C C . SER A 1 207 ? -26.638 3.021 13.050 1.00 93.94 207 SER A C 1
ATOM 1520 O O . SER A 1 207 ? -25.922 2.020 13.038 1.00 93.94 207 SER A O 1
ATOM 1522 N N . GLN A 1 208 ? -27.846 3.069 13.633 1.00 95.12 208 GLN A N 1
ATOM 1523 C CA . GLN A 1 208 ? -28.506 1.990 14.376 1.00 95.12 208 GLN A CA 1
ATOM 1524 C C . GLN A 1 208 ? -27.551 1.262 15.336 1.00 95.12 208 GLN A C 1
ATOM 1526 O O . GLN A 1 208 ? -27.392 0.046 15.287 1.00 95.12 208 GLN A O 1
ATOM 1531 N N . VAL A 1 209 ? -26.863 2.040 16.177 1.00 97.19 209 VAL A N 1
ATOM 1532 C CA . VAL A 1 209 ? -25.899 1.521 17.159 1.00 97.19 209 VAL A CA 1
ATOM 1533 C C . VAL A 1 209 ? -26.554 1.449 18.527 1.00 97.19 209 VAL A C 1
ATOM 1535 O O . VAL A 1 209 ? -27.068 2.458 19.020 1.00 97.19 209 VAL A O 1
ATOM 1538 N N . SER A 1 210 ? -26.469 0.282 19.152 1.00 97.50 210 SER A N 1
ATOM 1539 C CA . SER A 1 210 ? -26.952 0.006 20.502 1.00 97.50 210 SER A CA 1
ATOM 1540 C C . SER A 1 210 ? -25.944 0.359 21.608 1.00 97.50 210 SER A C 1
ATOM 1542 O O . SER A 1 210 ? -24.736 0.456 21.372 1.00 97.50 210 SER A O 1
ATOM 1544 N N . ALA A 1 211 ? -26.418 0.516 22.846 1.00 97.44 211 ALA A N 1
ATOM 1545 C CA . ALA A 1 211 ? -25.566 0.679 24.025 1.00 97.44 211 ALA A CA 1
ATOM 1546 C C . ALA A 1 211 ? -24.652 -0.542 24.233 1.00 97.44 211 ALA A C 1
ATOM 1548 O O . ALA A 1 211 ? -23.491 -0.383 24.609 1.00 97.44 211 ALA A O 1
ATOM 1549 N N . GLY A 1 212 ? -25.144 -1.746 23.920 1.00 96.25 212 GLY A N 1
ATOM 1550 C CA . GLY A 1 212 ? -24.367 -2.987 23.960 1.00 96.25 212 GLY A CA 1
ATOM 1551 C C . GLY A 1 212 ? -23.176 -2.966 22.997 1.00 96.25 212 GLY A C 1
ATOM 1552 O O . GLY A 1 212 ? -22.057 -3.289 23.393 1.00 96.25 212 GLY A O 1
ATOM 1553 N N . GLU A 1 213 ? -23.365 -2.484 21.762 1.00 97.25 213 GLU A N 1
ATOM 1554 C CA . GLU A 1 213 ? -22.265 -2.294 20.799 1.00 97.25 213 GLU A CA 1
ATOM 1555 C C . GLU A 1 213 ? -21.239 -1.260 21.288 1.00 97.25 213 GLU A C 1
ATOM 1557 O O . GLU A 1 213 ? -20.029 -1.450 21.127 1.00 97.25 213 GLU A O 1
ATOM 1562 N N . VAL A 1 214 ? -21.704 -0.176 21.916 1.00 96.94 214 VAL A N 1
ATOM 1563 C CA . VAL A 1 214 ? -20.837 0.849 22.519 1.00 96.94 214 VAL A CA 1
ATOM 1564 C C . VAL A 1 214 ? -19.988 0.248 23.641 1.00 96.94 214 VAL A C 1
ATOM 1566 O O . VAL A 1 214 ? -18.762 0.392 23.620 1.00 96.94 214 VAL A O 1
ATOM 1569 N N . ARG A 1 215 ? -20.601 -0.497 24.568 1.00 95.06 215 ARG A N 1
ATOM 1570 C CA . ARG A 1 215 ? -19.889 -1.195 25.647 1.00 95.06 215 AR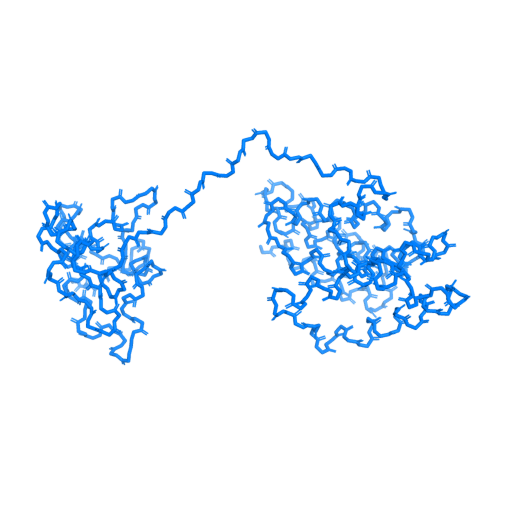G A CA 1
ATOM 1571 C C . ARG A 1 215 ? -18.916 -2.239 25.111 1.00 95.06 215 ARG A C 1
ATOM 1573 O O . ARG A 1 215 ? -17.773 -2.291 25.564 1.00 95.06 215 ARG A O 1
ATOM 1580 N N . ALA A 1 216 ? -19.308 -3.023 24.111 1.00 93.56 216 ALA A N 1
ATOM 1581 C CA . ALA A 1 216 ? -18.417 -3.989 23.474 1.00 93.56 216 ALA A CA 1
ATOM 1582 C C . ALA A 1 216 ? -17.190 -3.304 22.844 1.00 93.56 216 ALA A C 1
ATOM 1584 O O . ALA A 1 216 ? -16.062 -3.781 22.986 1.00 93.56 216 ALA A O 1
ATOM 1585 N N . ALA A 1 217 ? -17.367 -2.141 22.209 1.00 94.31 217 ALA A N 1
ATOM 1586 C CA . ALA A 1 217 ? -16.261 -1.374 21.640 1.00 94.31 217 ALA A CA 1
ATOM 1587 C C . ALA A 1 217 ? -15.279 -0.838 22.700 1.00 94.31 217 ALA A C 1
ATOM 1589 O O . ALA A 1 217 ? -14.083 -0.728 22.408 1.00 94.31 217 ALA A O 1
ATOM 1590 N N . MET A 1 218 ? -15.760 -0.532 23.910 1.00 94.50 218 MET A N 1
ATOM 1591 C CA . MET A 1 218 ? -14.945 -0.095 25.053 1.00 94.50 218 MET A CA 1
ATOM 1592 C C . MET A 1 218 ? -14.137 -1.233 25.688 1.00 94.50 218 MET A C 1
ATOM 1594 O O . MET A 1 218 ? -13.078 -0.968 26.247 1.00 94.50 218 MET A O 1
ATOM 1598 N N . HIS A 1 219 ? -14.599 -2.482 25.583 1.00 90.81 219 HIS A N 1
ATOM 1599 C CA . HIS A 1 219 ? -13.956 -3.653 26.201 1.00 90.81 219 HIS A CA 1
ATOM 1600 C C . HIS A 1 219 ? -13.237 -4.573 25.199 1.00 90.81 219 HIS A C 1
ATOM 1602 O O . HIS A 1 219 ? -12.669 -5.590 25.587 1.00 90.81 219 HIS A O 1
ATOM 1608 N N . GLY A 1 220 ? -13.250 -4.235 23.906 1.00 87.00 220 GLY A N 1
ATOM 1609 C CA . GLY A 1 220 ? -12.574 -5.019 22.872 1.00 87.00 220 GLY A CA 1
ATOM 1610 C C . GLY A 1 220 ? -11.036 -4.940 22.926 1.00 87.00 220 GLY A C 1
ATOM 1611 O O . GLY A 1 220 ? -10.480 -4.139 23.675 1.00 87.00 220 GLY A O 1
ATOM 1612 N N . PRO A 1 221 ? -10.328 -5.684 22.049 1.00 83.56 221 PRO A N 1
ATOM 1613 C CA . PRO A 1 221 ? -8.860 -5.811 22.067 1.00 83.56 221 PRO A CA 1
ATOM 1614 C C . PRO A 1 221 ? -8.079 -4.492 22.009 1.00 83.56 221 PRO A C 1
ATOM 1616 O O . PRO A 1 221 ? -6.947 -4.404 22.467 1.00 83.56 221 PRO A O 1
ATOM 1619 N N . VAL A 1 222 ? -8.688 -3.456 21.430 1.00 86.44 222 VAL A N 1
ATOM 1620 C CA . VAL A 1 222 ? -8.188 -2.079 21.488 1.00 86.44 222 VAL A CA 1
ATOM 1621 C C . VAL A 1 222 ? -9.333 -1.224 22.044 1.00 86.44 222 VAL A C 1
ATOM 1623 O O . VAL A 1 222 ? -10.242 -0.893 21.292 1.00 86.44 222 VAL A O 1
ATOM 1626 N N . PRO A 1 223 ? -9.372 -0.916 23.344 1.00 91.50 223 PRO A N 1
ATOM 1627 C CA . PRO A 1 223 ? -10.490 -0.208 23.971 1.00 91.50 223 PRO A CA 1
ATOM 1628 C C . PRO A 1 223 ? -10.786 1.169 23.359 1.00 91.50 223 PRO A C 1
ATOM 1630 O O . PRO A 1 223 ? -9.893 2.008 23.233 1.00 91.50 223 PRO A O 1
ATOM 1633 N N . ALA A 1 224 ? -12.046 1.449 23.014 1.00 95.12 224 ALA A N 1
ATOM 1634 C CA . ALA A 1 224 ? -12.474 2.812 22.691 1.00 95.12 224 ALA A CA 1
ATOM 1635 C C . ALA A 1 224 ? -12.663 3.633 23.974 1.00 95.12 224 ALA A C 1
ATOM 1637 O O . ALA A 1 224 ? -13.515 3.311 24.796 1.00 95.12 224 ALA A O 1
ATOM 1638 N N . ARG A 1 225 ? -11.867 4.696 24.141 1.00 95.38 225 ARG A N 1
ATOM 1639 C CA . ARG A 1 225 ? -11.860 5.544 25.351 1.00 95.38 225 ARG A CA 1
ATOM 1640 C C . ARG A 1 225 ? -12.293 6.994 25.112 1.00 95.38 225 ARG A C 1
ATOM 1642 O O . ARG A 1 225 ? -12.269 7.793 26.039 1.00 95.38 225 ARG A O 1
ATOM 1649 N N . THR A 1 226 ? -12.655 7.349 23.880 1.00 97.00 226 THR A N 1
ATOM 1650 C CA . THR A 1 226 ? -13.026 8.718 23.486 1.00 97.00 226 THR A CA 1
ATOM 1651 C C . THR A 1 226 ? -14.159 8.712 22.467 1.00 97.00 226 THR A C 1
ATOM 1653 O O . THR A 1 226 ? -14.402 7.692 21.811 1.00 97.00 226 THR A O 1
ATOM 1656 N N . LEU A 1 227 ? -14.834 9.852 22.295 1.00 97.12 227 LEU A N 1
ATOM 1657 C CA . LEU A 1 227 ? -15.907 9.979 21.303 1.00 97.12 227 LEU A CA 1
ATOM 1658 C C . LEU A 1 227 ? -15.414 9.720 19.873 1.00 97.12 227 LEU A C 1
ATOM 1660 O O . LEU A 1 227 ? -16.051 8.969 19.137 1.00 97.12 227 LEU A O 1
ATOM 1664 N N . ASP A 1 228 ? -14.250 10.253 19.486 1.00 97.12 228 ASP A N 1
ATOM 1665 C CA . ASP A 1 228 ? -13.687 10.021 18.151 1.00 97.12 228 ASP A CA 1
ATOM 1666 C C . ASP A 1 228 ? -13.291 8.543 17.953 1.00 97.12 228 ASP A C 1
ATOM 1668 O O . ASP A 1 228 ? -13.368 8.020 16.838 1.00 97.12 228 ASP A O 1
ATOM 1672 N N . ALA A 1 229 ? -12.914 7.829 19.024 1.00 96.44 229 ALA A N 1
ATOM 1673 C CA . ALA A 1 229 ? -12.684 6.386 18.958 1.00 96.44 229 ALA A CA 1
ATOM 1674 C C . ALA A 1 229 ? -13.989 5.604 18.730 1.00 96.44 229 ALA A C 1
ATOM 1676 O O . ALA A 1 229 ? -13.999 4.684 17.908 1.00 96.44 229 ALA A O 1
ATOM 1677 N N . LEU A 1 230 ? -15.089 5.982 19.394 1.00 96.31 230 LEU A N 1
ATOM 1678 C CA . LEU A 1 230 ? -16.412 5.396 19.146 1.00 96.31 230 LEU A CA 1
ATOM 1679 C C . LEU A 1 230 ? -16.899 5.698 17.723 1.00 96.31 230 LEU A C 1
ATOM 1681 O O . LEU A 1 230 ? -17.322 4.776 17.023 1.00 96.31 230 LEU A O 1
ATOM 1685 N N . LYS A 1 231 ? -16.731 6.940 17.248 1.00 96.06 231 LYS A N 1
ATOM 1686 C CA . LYS A 1 231 ? -17.048 7.347 15.871 1.00 96.06 231 LYS A CA 1
ATOM 1687 C C . LYS A 1 231 ? -16.326 6.478 14.843 1.00 96.06 231 LYS A C 1
ATOM 1689 O O . LYS A 1 231 ? -16.968 5.935 13.948 1.00 96.06 231 LYS A O 1
ATOM 1694 N N . ARG A 1 232 ? -15.012 6.269 14.992 1.00 94.12 232 ARG A N 1
ATOM 1695 C CA . ARG A 1 232 ? -14.226 5.416 14.077 1.00 94.12 232 ARG A CA 1
ATOM 1696 C C . ARG A 1 232 ? -14.637 3.942 14.100 1.00 94.12 232 ARG A C 1
ATOM 1698 O O . ARG A 1 232 ? -14.456 3.260 13.098 1.00 94.12 232 ARG A O 1
ATOM 1705 N N . ARG A 1 233 ? -15.142 3.433 15.229 1.00 91.75 233 ARG A N 1
ATOM 1706 C CA . ARG A 1 233 ? -15.494 2.011 15.383 1.00 91.75 233 ARG A CA 1
ATOM 1707 C C . ARG A 1 233 ? -16.910 1.669 14.968 1.00 91.75 233 ARG A C 1
ATOM 1709 O O . ARG A 1 233 ? -17.133 0.635 14.352 1.00 91.75 233 ARG A O 1
ATOM 1716 N N . LEU A 1 234 ? -17.856 2.500 15.379 1.00 93.62 234 LEU A N 1
ATOM 1717 C CA . LEU A 1 234 ? -19.282 2.199 15.306 1.00 93.62 234 LEU A CA 1
ATOM 1718 C C . LEU A 1 234 ? -20.008 3.106 14.317 1.00 93.62 234 LEU A C 1
ATOM 1720 O O . LEU A 1 234 ? -21.178 2.872 14.022 1.00 93.62 234 LEU A O 1
ATOM 1724 N N . TRP A 1 235 ? -19.311 4.112 13.779 1.00 94.25 235 TRP A N 1
ATOM 1725 C CA . TRP A 1 235 ? -19.891 5.157 12.941 1.00 94.25 235 TRP A CA 1
ATOM 1726 C C . TRP A 1 235 ? -20.919 6.019 13.688 1.00 94.25 235 TRP A C 1
ATOM 1728 O O . TRP A 1 235 ? -21.813 6.619 13.091 1.00 94.25 235 TRP A O 1
ATOM 1738 N N . THR A 1 236 ? -20.816 6.097 15.017 1.00 95.56 236 THR A N 1
ATOM 1739 C CA . THR A 1 236 ? -21.602 7.050 15.806 1.00 95.56 236 THR A CA 1
ATOM 1740 C C . THR A 1 236 ? -21.179 8.480 15.471 1.00 95.56 236 THR A C 1
ATOM 1742 O O . THR A 1 236 ? -20.052 8.721 15.046 1.00 95.56 236 THR A O 1
ATOM 1745 N N . MET A 1 237 ? -22.086 9.452 15.620 1.00 96.12 237 MET A N 1
ATOM 1746 C CA . MET A 1 237 ? -21.828 10.872 15.305 1.00 96.12 237 MET A CA 1
ATOM 1747 C C . MET A 1 237 ? -21.462 11.174 13.835 1.00 96.12 237 MET A C 1
ATOM 1749 O O . MET A 1 237 ? -21.077 12.297 13.522 1.00 96.12 237 MET A O 1
ATOM 1753 N N . ALA A 1 238 ? -21.543 10.192 12.932 1.00 94.50 238 ALA A N 1
ATOM 1754 C CA . ALA A 1 238 ? -21.222 10.337 11.508 1.00 94.50 238 ALA A CA 1
ATOM 1755 C C . ALA A 1 238 ? -22.467 10.324 10.600 1.00 94.50 238 ALA A C 1
ATOM 1757 O O . ALA A 1 238 ? -22.345 10.347 9.379 1.00 94.50 238 ALA A O 1
ATOM 1758 N N . GLY A 1 239 ? -23.663 10.276 11.194 1.00 91.12 239 GLY A N 1
ATOM 1759 C CA . GLY A 1 239 ? -24.930 10.426 10.484 1.00 91.12 239 GLY A CA 1
ATOM 1760 C C . GLY A 1 239 ? -25.283 11.888 10.188 1.00 91.12 239 GLY A C 1
ATOM 1761 O O . GLY A 1 239 ? -24.570 12.791 10.626 1.00 91.12 239 GLY A O 1
ATOM 1762 N N . PRO A 1 240 ? -26.420 12.151 9.520 1.00 92.50 240 PRO A N 1
ATOM 1763 C CA . PRO A 1 240 ? -26.863 13.509 9.186 1.00 92.50 240 PRO A CA 1
ATOM 1764 C C . PRO A 1 240 ? -27.017 14.422 10.411 1.00 92.50 240 PRO A C 1
ATOM 1766 O O . PRO A 1 240 ? -26.826 15.626 10.295 1.00 92.50 240 PRO A O 1
ATOM 1769 N N . CYS A 1 241 ? -27.278 13.865 11.601 1.00 93.50 241 CYS A N 1
ATOM 1770 C CA . CYS A 1 241 ? -27.338 14.637 12.845 1.00 93.50 241 CYS A CA 1
ATOM 1771 C C . CYS A 1 241 ? -25.968 15.136 13.346 1.00 93.50 241 CYS A C 1
ATOM 1773 O O . CYS A 1 241 ? -25.916 15.910 14.296 1.00 93.50 241 CYS A O 1
ATOM 1775 N N . GLN A 1 242 ? -24.856 14.654 12.776 1.00 91.69 242 GLN A N 1
ATOM 1776 C CA . GLN A 1 242 ? -23.479 14.987 13.178 1.00 91.69 242 GLN A CA 1
ATOM 1777 C C . GLN A 1 242 ? -23.199 14.825 14.685 1.00 91.69 242 GLN A C 1
ATOM 1779 O O . GLN A 1 242 ? -22.319 15.467 15.251 1.00 91.69 242 GLN A O 1
ATOM 1784 N N . GLY A 1 243 ? -23.943 13.934 15.350 1.00 92.75 243 GLY A N 1
ATOM 1785 C CA . GLY A 1 243 ? -23.787 13.644 16.775 1.00 92.75 243 GLY A CA 1
ATOM 1786 C C . GLY A 1 243 ? -24.673 14.456 17.716 1.00 92.75 243 GLY A C 1
ATOM 1787 O O . GLY A 1 243 ? -24.666 14.152 18.906 1.00 92.75 243 GLY A O 1
ATOM 1788 N N . SER A 1 244 ? -25.489 15.391 17.218 1.00 93.44 244 SER A N 1
ATOM 1789 C CA . SER A 1 244 ? -26.361 16.231 18.058 1.00 93.44 244 SER A CA 1
ATOM 1790 C C . SER A 1 244 ? -27.278 15.436 18.997 1.00 93.44 244 SER A C 1
ATOM 1792 O O . SER A 1 244 ? -27.578 15.895 20.092 1.00 93.44 244 SER A O 1
ATOM 1794 N N . LEU A 1 245 ? -27.678 14.224 18.598 1.00 94.31 245 LEU A N 1
ATOM 1795 C CA . LEU A 1 245 ? -28.565 13.359 19.382 1.00 94.31 245 LEU A CA 1
ATOM 1796 C C . LEU A 1 245 ? -27.829 12.327 20.243 1.00 94.31 245 LEU A C 1
ATOM 1798 O O . LEU A 1 245 ? -28.321 11.943 21.298 1.00 94.31 245 LEU A O 1
ATOM 1802 N N . CYS A 1 246 ? -26.670 11.837 19.794 1.00 96.69 246 CYS A N 1
ATOM 1803 C CA . CYS A 1 246 ? -26.011 10.697 20.435 1.00 96.69 246 CYS A CA 1
ATOM 1804 C C . CYS A 1 246 ? -24.793 11.073 21.286 1.00 96.69 246 CYS A C 1
ATOM 1806 O O . CYS A 1 246 ? -24.344 10.240 22.062 1.00 96.69 246 CYS A O 1
ATOM 1808 N N . VAL A 1 247 ? -24.238 12.288 21.184 1.00 96.56 247 VAL A N 1
ATOM 1809 C CA . VAL A 1 247 ? -23.034 12.667 21.954 1.00 96.56 247 VAL A CA 1
ATOM 1810 C C . VAL A 1 247 ? -23.254 12.553 23.463 1.00 96.56 247 VAL A C 1
ATOM 1812 O O . VAL A 1 247 ? -22.424 11.946 24.133 1.00 96.56 247 VAL A O 1
ATOM 1815 N N . ALA A 1 248 ? -24.368 13.065 23.990 1.00 94.88 248 ALA A N 1
ATOM 1816 C CA . ALA A 1 248 ? -24.663 13.006 25.422 1.00 94.88 248 ALA A CA 1
ATOM 1817 C C . ALA A 1 248 ? -24.768 11.562 25.963 1.00 94.88 248 ALA A C 1
ATOM 1819 O O . ALA A 1 248 ? -24.013 11.230 26.879 1.00 94.88 248 ALA A O 1
ATOM 1820 N N . PRO A 1 249 ? -25.598 10.658 25.398 1.00 96.19 249 PRO A N 1
ATOM 1821 C CA . PRO A 1 249 ? -25.659 9.280 25.889 1.00 96.19 249 PRO A CA 1
ATOM 1822 C C . PRO A 1 249 ? -24.354 8.498 25.658 1.00 96.19 249 PRO A C 1
ATOM 1824 O O . PRO A 1 249 ? -23.999 7.651 26.472 1.00 96.19 249 PRO A O 1
ATOM 1827 N N . LEU A 1 250 ? -23.587 8.792 24.600 1.00 97.50 250 LEU A N 1
ATOM 1828 C CA . LEU A 1 250 ? -22.259 8.189 24.406 1.00 97.50 250 LEU A CA 1
ATOM 1829 C C . LEU A 1 250 ? -21.259 8.643 25.473 1.00 97.50 250 LEU A C 1
ATOM 1831 O O . LEU A 1 250 ? -20.465 7.833 25.950 1.00 97.50 250 LEU A O 1
ATOM 1835 N N . ALA A 1 251 ? -21.284 9.924 25.838 1.00 96.62 251 ALA A N 1
ATOM 1836 C CA . ALA A 1 251 ? -20.438 10.460 26.893 1.00 96.62 251 ALA A CA 1
ATOM 1837 C C . ALA A 1 251 ? -20.810 9.874 28.260 1.00 96.62 251 ALA A C 1
ATOM 1839 O O . ALA A 1 251 ? -19.921 9.493 29.015 1.00 96.62 251 ALA A O 1
ATOM 1840 N N . GLN A 1 252 ? -22.103 9.701 28.532 1.00 96.06 252 GLN A N 1
ATOM 1841 C CA . GLN A 1 252 ? -22.586 9.023 29.731 1.00 96.06 252 GLN A CA 1
ATOM 1842 C C . GLN A 1 252 ? -22.038 7.587 29.829 1.00 96.06 252 GLN A C 1
ATOM 1844 O O . GLN A 1 252 ? -21.420 7.231 30.828 1.00 96.06 252 GLN A O 1
ATOM 1849 N N . LEU A 1 253 ? -22.150 6.796 28.754 1.00 96.81 253 LEU A N 1
ATOM 1850 C CA . LEU A 1 253 ? -21.605 5.433 28.713 1.00 96.81 253 LEU A CA 1
ATOM 1851 C C . LEU A 1 253 ? -20.074 5.397 28.865 1.00 96.81 253 LEU A C 1
ATOM 1853 O O . LEU A 1 253 ? -19.536 4.484 29.487 1.00 96.81 253 LEU A O 1
ATOM 1857 N N . LEU A 1 254 ? -19.356 6.377 28.301 1.00 96.69 254 LEU A N 1
ATOM 1858 C CA . LEU A 1 254 ? -17.902 6.502 28.472 1.00 96.69 254 LEU A CA 1
ATOM 1859 C C . LEU A 1 254 ? -17.518 6.798 29.923 1.00 96.69 254 LEU A C 1
ATOM 1861 O O . LEU A 1 254 ? -16.549 6.219 30.408 1.00 96.69 254 LEU A O 1
ATOM 1865 N N . ALA A 1 255 ? -18.257 7.688 30.586 1.00 95.44 255 ALA A N 1
ATOM 1866 C CA . ALA A 1 255 ? -18.037 8.047 31.982 1.00 95.44 255 ALA A CA 1
ATOM 1867 C C . ALA A 1 255 ? -18.309 6.858 32.915 1.00 95.44 255 ALA A C 1
ATOM 1869 O O . ALA A 1 255 ? -17.480 6.529 33.759 1.00 95.44 255 ALA A O 1
ATOM 1870 N N . GLU A 1 256 ? -19.417 6.146 32.698 1.00 93.56 256 GLU A N 1
ATOM 1871 C CA . GLU A 1 256 ? -19.755 4.930 33.445 1.00 93.56 256 GLU A CA 1
ATOM 1872 C C . GLU A 1 256 ? -18.675 3.853 33.287 1.00 93.56 256 GLU A C 1
ATOM 1874 O O . GLU A 1 256 ? -18.216 3.277 34.271 1.00 93.56 256 GLU A O 1
ATOM 1879 N N . ALA A 1 257 ? -18.203 3.624 32.058 1.00 90.25 257 ALA A N 1
ATOM 1880 C CA . ALA A 1 257 ? -17.171 2.629 31.778 1.00 90.25 257 ALA A CA 1
ATOM 1881 C C . ALA A 1 257 ? -15.787 2.986 32.353 1.00 90.25 257 ALA A C 1
ATOM 1883 O O . ALA A 1 257 ? -14.946 2.099 32.508 1.00 90.25 257 ALA A O 1
ATOM 1884 N N . SER A 1 258 ? -15.518 4.265 32.631 1.00 86.69 258 SER A N 1
ATOM 1885 C CA . SER A 1 258 ? -14.272 4.716 33.261 1.00 86.69 258 SER A CA 1
ATOM 1886 C C . SER A 1 258 ? -14.387 4.915 34.775 1.00 86.69 258 SER A C 1
ATOM 1888 O O . SER A 1 258 ? -13.372 5.200 35.410 1.00 86.69 258 SER A O 1
ATOM 1890 N N . GLY A 1 259 ? -15.588 4.777 35.353 1.00 88.94 259 GLY A N 1
ATOM 1891 C CA . GLY A 1 259 ? -15.864 5.144 36.746 1.00 88.94 259 GLY A CA 1
ATOM 1892 C C . GLY A 1 259 ? -15.705 6.646 37.019 1.00 88.94 259 GLY A C 1
ATOM 1893 O O . GLY A 1 259 ? -15.476 7.039 38.161 1.00 88.94 259 GLY A O 1
ATOM 1894 N N . GLY A 1 260 ? -15.758 7.472 35.971 1.00 87.75 260 GLY A N 1
ATOM 1895 C CA . GLY A 1 260 ? -15.524 8.912 36.021 1.00 87.75 260 GLY A CA 1
ATOM 1896 C C . GLY A 1 260 ? -16.797 9.737 35.843 1.00 87.75 260 GLY A C 1
ATOM 1897 O O . GLY A 1 260 ? -17.907 9.216 35.762 1.00 87.75 260 GLY A O 1
ATOM 1898 N N . SER A 1 261 ? -16.632 11.056 35.753 1.00 92.31 261 SER A N 1
ATOM 1899 C CA . SER A 1 261 ? -17.728 11.974 35.432 1.00 92.31 261 SER A CA 1
ATOM 1900 C C . SER A 1 261 ? -17.781 12.280 33.935 1.00 92.31 261 SER A C 1
ATOM 1902 O O . SER A 1 261 ? -16.776 12.211 33.225 1.00 92.31 261 SER A O 1
ATOM 1904 N N . ILE A 1 262 ? -18.953 12.694 33.447 1.00 92.69 262 ILE A N 1
ATOM 1905 C CA . ILE A 1 262 ? -19.122 13.125 32.052 1.00 92.69 262 ILE A CA 1
ATOM 1906 C C . ILE A 1 262 ? -18.189 14.294 31.678 1.00 92.69 262 ILE A C 1
ATOM 1908 O O . ILE A 1 262 ? -17.766 14.400 30.530 1.00 92.69 262 ILE A O 1
ATOM 1912 N N . ALA A 1 263 ? -17.786 15.118 32.655 1.00 91.75 263 ALA A N 1
ATOM 1913 C CA . ALA A 1 263 ? -16.834 16.213 32.461 1.00 91.75 263 ALA A CA 1
ATOM 1914 C C . ALA A 1 263 ? -15.416 15.733 32.104 1.00 91.75 263 ALA A C 1
ATOM 1916 O O . ALA A 1 263 ? -14.647 16.468 31.500 1.00 91.75 263 ALA A O 1
ATOM 1917 N N . GLN A 1 264 ? -15.069 14.486 32.432 1.00 92.56 264 GLN A N 1
ATOM 1918 C CA . GLN A 1 264 ? -13.773 13.886 32.099 1.00 92.56 264 GLN A CA 1
ATOM 1919 C C . GLN A 1 264 ? -13.775 13.208 30.719 1.00 92.56 264 GLN A C 1
ATOM 1921 O O . GLN A 1 264 ? -12.743 12.704 30.265 1.00 92.56 264 GLN A O 1
ATOM 1926 N N . VAL A 1 265 ? -14.926 13.159 30.040 1.00 95.62 265 VAL A N 1
ATOM 1927 C CA . VAL A 1 265 ? -15.049 12.527 28.727 1.00 95.62 265 VAL A CA 1
ATOM 1928 C C . VAL A 1 265 ? -14.360 13.380 27.678 1.00 95.62 265 VAL A C 1
ATOM 1930 O O . VAL A 1 265 ? -14.677 14.550 27.478 1.00 95.62 265 VAL A O 1
ATOM 1933 N N . ARG A 1 266 ? -13.442 12.755 26.943 1.00 95.56 266 ARG A N 1
ATOM 1934 C CA . ARG A 1 266 ? -12.648 13.408 25.903 1.00 95.56 266 ARG A CA 1
ATOM 1935 C C . ARG A 1 266 ? -13.212 13.148 24.518 1.00 95.56 266 ARG A C 1
ATOM 1937 O O . ARG A 1 266 ? -13.625 12.030 24.187 1.00 95.56 266 ARG A O 1
ATOM 1944 N N . LYS A 1 267 ? -13.103 14.156 23.657 1.00 94.31 267 LYS A N 1
ATOM 1945 C CA . LYS A 1 267 ? -13.351 14.008 22.227 1.00 94.31 267 LYS A CA 1
ATOM 1946 C C . LYS A 1 267 ? -12.283 13.134 21.568 1.00 94.31 267 LYS A C 1
ATOM 1948 O O . LYS A 1 267 ? -12.641 12.187 20.874 1.00 94.31 267 LYS A O 1
ATOM 1953 N N . HIS A 1 268 ? -10.995 13.410 21.799 1.00 93.06 268 HIS A N 1
ATOM 1954 C CA . HIS A 1 268 ? -9.900 12.705 21.119 1.00 93.06 268 HIS A CA 1
ATOM 1955 C C . HIS A 1 268 ? -8.677 12.407 21.996 1.00 93.06 268 HIS A C 1
ATOM 1957 O O . HIS A 1 268 ? -8.299 11.244 22.118 1.00 93.06 268 HIS A O 1
ATOM 1963 N N . VAL A 1 269 ? -8.062 13.438 22.577 1.00 89.88 269 VAL A N 1
ATOM 1964 C CA . VAL A 1 269 ? -6.809 13.373 23.356 1.00 89.88 269 VAL A CA 1
ATOM 1965 C C . VAL A 1 269 ? -6.992 14.026 24.731 1.00 89.88 269 VAL A C 1
ATOM 1967 O O . VAL A 1 269 ? -8.057 14.569 25.023 1.00 89.88 269 VAL A O 1
ATOM 1970 N N . ALA A 1 270 ? -5.990 13.951 25.607 1.00 89.50 270 ALA A N 1
ATOM 1971 C CA . ALA A 1 270 ? -6.018 14.694 26.870 1.00 89.50 270 ALA A CA 1
ATOM 1972 C C . ALA A 1 270 ? -6.155 16.207 26.616 1.00 89.50 270 ALA A C 1
ATOM 1974 O O . ALA A 1 270 ? -5.551 16.710 25.669 1.00 89.50 270 ALA A O 1
ATOM 1975 N N . GLY A 1 271 ? -6.963 16.910 27.417 1.00 91.81 271 GLY A N 1
ATOM 1976 C CA . GLY A 1 271 ? -7.256 18.332 27.200 1.00 91.81 271 GLY A CA 1
ATOM 1977 C C . GLY A 1 271 ? -8.348 18.599 26.154 1.00 91.81 271 GLY A C 1
ATOM 1978 O O . GLY A 1 271 ? -8.518 19.736 25.727 1.00 91.81 271 GLY A O 1
ATOM 1979 N N . SER A 1 272 ? -9.052 17.560 25.684 1.00 94.19 272 SER A N 1
ATOM 1980 C CA . SER A 1 272 ? -10.191 17.688 24.756 1.00 94.19 272 SER A CA 1
ATOM 1981 C C . SER A 1 272 ? -11.515 17.271 25.395 1.00 94.19 272 SER A C 1
ATOM 1983 O O . SER A 1 272 ? -12.368 16.663 24.743 1.00 94.19 272 SER A O 1
ATOM 1985 N N . GLU A 1 273 ? -11.650 17.524 26.693 1.00 94.62 273 GLU A N 1
ATOM 1986 C CA . GLU A 1 273 ? -12.874 17.313 27.453 1.00 94.62 273 GLU A CA 1
ATOM 1987 C C . GLU A 1 273 ? -14.050 18.050 26.785 1.00 94.62 273 GLU A C 1
ATOM 1989 O O . GLU A 1 273 ? -13.925 19.193 26.349 1.00 94.62 273 GLU A O 1
ATOM 1994 N N . ILE A 1 274 ? -15.188 17.368 26.628 1.00 91.19 274 ILE A N 1
ATOM 1995 C CA . ILE A 1 274 ? -16.340 17.913 25.883 1.00 91.19 274 ILE A CA 1
ATOM 1996 C C . ILE A 1 274 ? -17.174 18.918 26.678 1.00 91.19 274 ILE A C 1
ATOM 1998 O O . ILE A 1 274 ? -18.013 19.608 26.104 1.00 91.19 274 ILE A O 1
ATOM 2002 N N . ILE A 1 275 ? -16.966 18.968 27.991 1.00 87.94 275 ILE A N 1
ATOM 2003 C CA . ILE A 1 275 ? -17.583 19.924 28.901 1.00 87.94 275 ILE A CA 1
ATOM 2004 C C . ILE A 1 275 ? -16.430 20.676 29.552 1.00 87.94 275 ILE A C 1
ATOM 2006 O O . ILE A 1 275 ? -15.604 20.070 30.234 1.00 87.94 275 ILE A O 1
ATOM 2010 N N . ALA A 1 276 ? -16.374 21.983 29.319 1.00 73.88 276 ALA A N 1
ATOM 2011 C CA . ALA A 1 276 ? -15.521 22.871 30.090 1.00 73.88 276 ALA A CA 1
ATOM 2012 C C . ALA A 1 276 ? -16.252 23.212 31.396 1.00 73.88 276 ALA A C 1
ATOM 2014 O O . ALA A 1 276 ? -17.428 23.584 31.357 1.00 73.88 276 ALA A O 1
ATOM 2015 N N . GLY A 1 277 ? -15.571 23.012 32.524 1.00 57.47 277 GLY A N 1
ATOM 2016 C CA . GLY A 1 277 ? -15.976 23.571 33.815 1.00 57.47 277 GLY A CA 1
ATOM 2017 C C . GLY A 1 277 ? -15.591 25.036 33.922 1.00 57.47 277 GLY A C 1
ATOM 2018 O O . GLY A 1 277 ? -14.592 25.420 33.270 1.00 57.47 277 GLY A O 1
#

Foldseek 3Di:
DQLVVLQVVLVVCVVVVNLVSSLVSLVVSLVVCVVVVVLVSNLSSLLVNLLSCLVVLVLVSSLVSLVSSLVSCVVVVVLLSNLSSLLSNLSSCLVPCLLLSLLSPLLSVLSCVVVVHDDDPVCVVVSVVSLVSSCVSCVPCNVVSSVNSNPDDVQVSVVVVPDNDDPPPDDDPDDDQDDALVPDDPVVLVVLCVVPVQSVAQLAPQLRHTLSNLVCCCPDPDHDQAQVSCCVRRVGCVGPCNNVRRVVVSLVSNCVSVVHDSQCHAHDDPPRRPDDD